Protein AF-A0A9X5XDB7-F1 (afdb_monomer)

Nearest PDB structures (foldseek):
  7d6v-assembly1_A  TM=8.798E-01  e=4.999E-16  Mycolicibacterium smegmatis
  7d6x-assembly1_A  TM=8.723E-01  e=4.151E-15  Mycolicibacterium smegmatis
  6awf-assembly1_A  TM=9.679E-01  e=2.116E-13  Escherichia coli
  3cir-assembly1_A  TM=9.582E-01  e=4.372E-13  Escherichia coli
  6awf-assembly2_E  TM=9.667E-01  e=2.238E-12  Escherichia coli

Sequence (228 aa):
PKEDAHTALAAGGINAALATMDPEDSWQQHAADTLKESYLLADPRTVEIVTQGAARGIDDLERYGMAFAREEDGRISQRFFGAHKYRRTAFAGDYTGLEIQRTLIRRAEQLDIPVLDGVYITRLLVHDGAVFGAYGFDLTNGKRYLIHADAVILAAGGHTRIWRRTSSRRDENTGDSFRLAVEAGARLRDAELVQFHPSGIIEPENAAGTLVSEAARGEGGILRNALG

Mean predicted aligned error: 4.2 Å

Radius of gyration: 19.94 Å; Cα contacts (8 Å, |Δi|>4): 337; chains: 1; bounding box: 51×48×58 Å

Secondary structure (DSSP, 8-state):
-TT--GGGG--S-EE----SS-TT--HHHHHHHHHHHTTT-S-HHHHHHHHHHHHHHHHHHHHTT----B-TTSPBPEE--TT-SS--EE-STT-HHHHHHHHHHHHHHHTT----TTEEEEEEEEETTEEEEEEEEETTT--EEEEE-S---------GGGSSS-SS-TTS--SHHHHHHHHTTPPP--TT-----TTB--SSGGGTTPBPPTHHHHTT-----TT-

Solvent-accessible surface area (backbone atoms only — not comparable to full-atom values): 13405 Å² total; per-residue (Å²): 94,89,90,68,52,76,56,44,72,37,29,72,48,49,68,27,49,69,36,68,72,35,77,86,46,33,33,67,57,50,30,52,42,53,37,59,77,46,72,66,69,56,58,65,69,58,42,45,54,50,31,64,44,23,41,58,53,52,53,50,41,47,75,60,65,37,74,62,38,57,43,97,87,65,47,62,38,43,39,60,59,84,89,53,94,56,41,25,28,34,30,28,82,72,40,20,24,35,48,52,49,54,32,51,52,54,50,37,57,78,67,68,57,88,76,77,66,53,54,50,74,79,42,58,38,68,56,98,84,40,62,45,29,37,33,31,27,31,76,88,78,61,53,73,44,80,45,81,34,90,68,84,84,88,82,62,68,48,49,58,53,81,44,94,74,32,71,60,59,94,91,43,32,75,26,60,43,60,51,42,39,44,77,56,70,48,83,89,73,71,84,83,72,74,90,79,74,94,50,47,35,72,69,59,74,95,46,38,16,42,74,53,54,67,45,52,48,64,75,67,51,80,92,63,62,100,92,94

Structure (mmCIF, N/CA/C/O backbone):
data_AF-A0A9X5XDB7-F1
#
_entry.id   AF-A0A9X5XDB7-F1
#
loop_
_atom_site.group_PDB
_atom_site.id
_atom_site.type_symbol
_atom_site.label_atom_id
_atom_site.label_alt_id
_atom_site.label_comp_id
_atom_site.label_asym_id
_atom_site.label_entity_id
_atom_site.label_seq_id
_atom_site.pdbx_PDB_ins_code
_atom_site.Cartn_x
_atom_site.Cartn_y
_atom_site.Cartn_z
_atom_site.occupancy
_atom_site.B_iso_or_equiv
_atom_site.auth_seq_id
_atom_site.auth_comp_id
_atom_site.auth_asym_id
_atom_site.auth_atom_id
_atom_site.pdbx_PDB_model_num
ATOM 1 N N . PRO A 1 1 ? 15.072 -6.307 -0.737 1.00 77.38 1 PRO A N 1
ATOM 2 C CA . PRO A 1 1 ? 14.754 -7.677 -0.270 1.00 77.38 1 PRO A CA 1
ATOM 3 C C . PRO A 1 1 ? 13.240 -7.869 -0.210 1.00 77.38 1 PRO A C 1
ATOM 5 O O . PRO A 1 1 ? 12.551 -6.930 0.188 1.00 77.38 1 PRO A O 1
ATOM 8 N N . LYS A 1 2 ? 12.715 -9.042 -0.580 1.00 80.75 2 LYS A N 1
ATOM 9 C CA . LYS A 1 2 ? 11.258 -9.300 -0.615 1.00 80.75 2 LYS A CA 1
ATOM 10 C C . LYS A 1 2 ? 10.575 -9.128 0.752 1.00 80.75 2 LYS A C 1
ATOM 12 O O . LYS A 1 2 ? 9.389 -8.833 0.820 1.00 80.75 2 LYS A O 1
ATOM 17 N N . GLU A 1 3 ? 11.335 -9.272 1.837 1.00 86.00 3 GLU A N 1
ATOM 18 C CA . GLU A 1 3 ? 10.870 -9.127 3.224 1.00 86.00 3 GLU A CA 1
ATOM 19 C C . GLU A 1 3 ? 11.035 -7.708 3.794 1.00 86.00 3 GLU A C 1
ATOM 21 O O . GLU A 1 3 ? 10.620 -7.451 4.921 1.00 86.00 3 GLU A O 1
ATOM 26 N N . ASP A 1 4 ? 11.567 -6.764 3.018 1.00 88.06 4 ASP A N 1
ATOM 27 C CA . ASP A 1 4 ? 11.950 -5.434 3.503 1.00 88.06 4 ASP A CA 1
ATOM 28 C C . ASP A 1 4 ? 11.276 -4.298 2.715 1.00 88.06 4 ASP A C 1
ATOM 30 O O . ASP A 1 4 ? 11.914 -3.339 2.291 1.00 88.06 4 ASP A O 1
ATOM 34 N N . ALA A 1 5 ? 9.973 -4.436 2.457 1.00 92.69 5 ALA A N 1
ATOM 35 C CA . ALA A 1 5 ? 9.163 -3.382 1.855 1.00 92.69 5 ALA A CA 1
ATOM 36 C C . ALA A 1 5 ? 8.636 -2.402 2.918 1.00 92.69 5 ALA A C 1
ATOM 38 O O . ALA A 1 5 ? 8.376 -2.785 4.061 1.00 92.69 5 ALA A O 1
ATOM 39 N N . HIS A 1 6 ? 8.365 -1.154 2.514 1.00 94.44 6 HIS A N 1
ATOM 40 C CA . HIS A 1 6 ? 7.802 -0.122 3.397 1.00 94.44 6 HIS A CA 1
ATOM 41 C C . HIS A 1 6 ? 6.499 -0.557 4.094 1.00 94.44 6 HIS A C 1
ATOM 43 O O . HIS A 1 6 ? 6.210 -0.115 5.204 1.00 94.44 6 HIS A O 1
ATOM 49 N N . THR A 1 7 ? 5.724 -1.455 3.472 1.00 94.94 7 THR A N 1
ATOM 50 C CA . THR A 1 7 ? 4.503 -2.047 4.040 1.00 94.94 7 THR A CA 1
ATOM 51 C C . THR A 1 7 ? 4.708 -2.589 5.455 1.00 94.94 7 THR A C 1
ATOM 53 O O . THR A 1 7 ? 3.825 -2.402 6.292 1.00 94.94 7 THR A O 1
ATOM 56 N N . ALA A 1 8 ? 5.868 -3.179 5.765 1.00 93.31 8 ALA A N 1
ATOM 57 C CA . ALA A 1 8 ? 6.179 -3.707 7.094 1.00 93.31 8 ALA A CA 1
ATOM 58 C C . ALA A 1 8 ? 6.116 -2.653 8.215 1.00 93.31 8 ALA A C 1
ATOM 60 O O . ALA A 1 8 ? 5.949 -3.010 9.379 1.00 93.31 8 ALA A O 1
ATOM 61 N N . LEU A 1 9 ? 6.246 -1.365 7.885 1.00 91.06 9 LEU A N 1
ATOM 62 C CA . LEU A 1 9 ? 6.219 -0.267 8.852 1.00 91.06 9 LEU A CA 1
ATOM 63 C C . LEU A 1 9 ? 4.806 0.210 9.210 1.00 91.06 9 LEU A C 1
ATOM 65 O O . LEU A 1 9 ? 4.652 1.050 10.097 1.00 91.06 9 LEU A O 1
ATOM 69 N N . ALA A 1 10 ? 3.765 -0.281 8.533 1.00 91.25 10 ALA A N 1
ATOM 70 C CA . ALA A 1 10 ? 2.402 0.125 8.848 1.00 91.25 10 ALA A CA 1
ATOM 71 C C . ALA A 1 10 ? 1.948 -0.479 10.190 1.00 91.25 10 ALA A C 1
ATOM 73 O O . ALA A 1 10 ? 1.822 -1.691 10.334 1.00 91.25 10 ALA A O 1
ATOM 74 N N . ALA A 1 11 ? 1.654 0.375 11.171 1.00 87.12 11 ALA A N 1
ATOM 75 C CA . ALA A 1 11 ? 1.231 -0.050 12.510 1.00 87.12 11 ALA A CA 1
ATOM 76 C C . ALA A 1 11 ? -0.296 -0.002 12.718 1.00 87.12 11 ALA A C 1
ATOM 78 O O . ALA A 1 11 ? -0.864 -0.825 13.437 1.00 87.12 11 ALA A O 1
ATOM 79 N N . GLY A 1 12 ? -0.963 0.976 12.092 1.00 86.62 12 GLY A N 1
ATOM 80 C CA . GLY A 1 12 ? -2.337 1.377 12.417 1.00 86.62 12 GLY A CA 1
ATOM 81 C C . GLY A 1 12 ? -3.401 0.308 12.169 1.00 86.62 12 GLY A C 1
ATOM 82 O O . GLY A 1 12 ? -4.228 0.056 13.043 1.00 86.62 12 GLY A O 1
ATOM 83 N N . GLY A 1 13 ? -3.363 -0.352 11.016 1.00 93.56 13 GLY A N 1
ATOM 84 C CA . GLY A 1 13 ? -4.325 -1.388 10.655 1.00 93.56 13 GLY A CA 1
ATOM 85 C C . GLY A 1 13 ? -4.785 -1.287 9.206 1.00 93.56 13 GLY A C 1
ATOM 86 O O . GLY A 1 13 ? -4.195 -0.560 8.407 1.00 93.56 13 GLY A O 1
ATOM 87 N N . ILE A 1 14 ? -5.844 -2.021 8.881 1.00 96.88 14 ILE A N 1
ATOM 88 C CA . ILE A 1 14 ? -6.488 -2.057 7.566 1.00 96.88 14 ILE A CA 1
ATOM 89 C C . ILE A 1 14 ? -8.001 -1.885 7.733 1.00 96.88 14 ILE A C 1
ATOM 91 O O . ILE A 1 14 ? -8.621 -2.499 8.601 1.00 96.88 14 ILE A O 1
ATOM 95 N N . ASN A 1 15 ? -8.596 -1.014 6.919 1.00 97.25 15 ASN A N 1
ATOM 96 C CA . ASN A 1 15 ? -10.004 -0.653 7.051 1.00 97.25 15 ASN A CA 1
ATOM 97 C C . ASN A 1 15 ? -10.913 -1.612 6.284 1.00 97.25 15 ASN A C 1
ATOM 99 O O . ASN A 1 15 ? -10.738 -1.793 5.081 1.00 97.25 15 ASN A O 1
ATOM 103 N N . ALA A 1 16 ? -11.935 -2.137 6.954 1.00 97.88 16 ALA A N 1
ATOM 104 C CA . ALA A 1 16 ? -13.039 -2.873 6.350 1.00 97.88 16 ALA A CA 1
ATOM 105 C C . ALA A 1 16 ? -14.288 -2.752 7.226 1.00 97.88 16 ALA A C 1
ATOM 107 O O . ALA A 1 16 ? -14.214 -2.930 8.439 1.00 97.88 16 ALA A O 1
ATOM 108 N N . ALA A 1 17 ? -15.442 -2.480 6.620 1.00 97.81 17 ALA A N 1
ATOM 109 C CA . ALA A 1 17 ? -16.708 -2.454 7.345 1.00 97.81 17 ALA A CA 1
ATOM 110 C C . ALA A 1 17 ? -17.167 -3.895 7.628 1.00 97.81 17 ALA A C 1
ATOM 112 O O . ALA A 1 17 ? -17.865 -4.495 6.812 1.00 97.81 17 ALA A O 1
ATOM 113 N N . LEU A 1 18 ? -16.717 -4.464 8.752 1.00 97.75 18 LEU A N 1
ATOM 114 C CA . LEU A 1 18 ? -17.068 -5.825 9.186 1.00 97.75 18 LEU A CA 1
ATOM 115 C C . LEU A 1 18 ? -18.279 -5.843 10.127 1.00 97.75 18 LEU A C 1
ATOM 117 O O . LEU A 1 18 ? -18.800 -6.914 10.426 1.00 97.75 18 LEU A O 1
ATOM 121 N N . ALA A 1 19 ? -18.691 -4.668 10.618 1.00 97.25 19 ALA A N 1
ATOM 122 C CA . ALA A 1 19 ? -19.759 -4.494 11.599 1.00 97.25 19 ALA A CA 1
ATOM 123 C C . ALA A 1 19 ? -19.569 -5.343 12.878 1.00 97.25 19 ALA A C 1
ATOM 125 O O . ALA A 1 19 ? -20.535 -5.693 13.557 1.00 97.25 19 ALA A O 1
ATOM 126 N N . THR A 1 20 ? -18.321 -5.686 13.231 1.00 96.81 20 THR A N 1
ATOM 127 C CA . THR A 1 20 ? -18.027 -6.474 14.439 1.00 96.81 20 THR A CA 1
ATOM 128 C C . THR A 1 20 ? -18.102 -5.618 15.697 1.00 96.81 20 THR A C 1
ATOM 130 O O . THR A 1 20 ? -18.524 -6.107 16.740 1.00 96.81 20 THR A O 1
ATOM 133 N N . MET A 1 21 ? -17.753 -4.334 15.610 1.00 96.50 21 MET A N 1
ATOM 134 C CA . MET A 1 21 ? -17.771 -3.421 16.760 1.00 96.50 21 MET A CA 1
ATOM 135 C C . MET A 1 21 ? -18.980 -2.487 16.756 1.00 96.50 21 MET A C 1
ATOM 137 O O . MET A 1 21 ? -19.524 -2.187 17.817 1.00 96.50 21 MET A O 1
ATOM 141 N N . ASP A 1 22 ? -19.397 -2.054 15.568 1.00 97.12 22 ASP A N 1
ATOM 142 C CA . ASP A 1 22 ? -20.502 -1.126 15.344 1.00 97.12 22 ASP A CA 1
ATOM 143 C C . ASP A 1 22 ? -21.456 -1.741 14.297 1.00 97.12 22 ASP A C 1
ATOM 145 O O . ASP A 1 22 ? -21.125 -1.737 13.108 1.00 97.12 22 ASP A O 1
ATOM 149 N N . PRO A 1 23 ? -22.611 -2.305 14.707 1.00 96.94 23 PRO A N 1
ATOM 150 C CA . PRO A 1 23 ? -23.539 -3.006 13.810 1.00 96.94 23 PRO A CA 1
ATOM 151 C C . PRO A 1 23 ? -24.084 -2.158 12.653 1.00 96.94 23 PRO A C 1
ATOM 153 O O . PRO A 1 23 ? -24.493 -2.701 11.629 1.00 96.94 23 PRO A 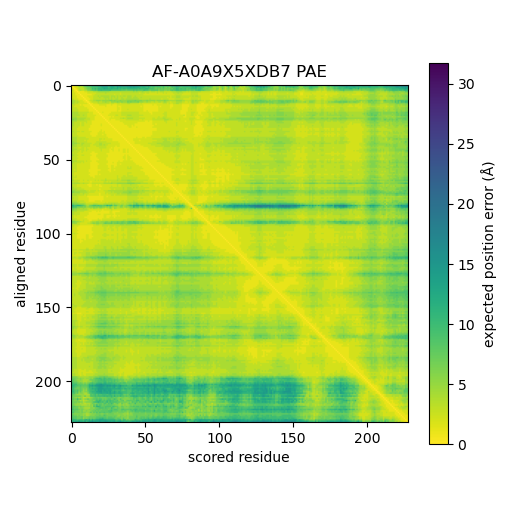O 1
ATOM 156 N N . GLU A 1 24 ? -24.108 -0.834 12.810 1.00 97.56 24 GLU A N 1
ATOM 157 C CA . GLU A 1 24 ? -24.532 0.107 11.770 1.00 97.56 24 GLU A CA 1
ATOM 158 C C . GLU A 1 24 ? -23.452 0.417 10.718 1.00 97.56 24 GLU A C 1
ATOM 160 O O . GLU A 1 24 ? -23.743 1.127 9.748 1.00 97.56 24 GLU A O 1
ATOM 165 N N . ASP A 1 25 ? -22.211 -0.065 10.883 1.00 98.19 25 ASP A N 1
ATOM 166 C CA . ASP A 1 25 ? -21.175 0.162 9.875 1.00 98.19 25 ASP A CA 1
ATOM 167 C C . ASP A 1 25 ? -21.477 -0.606 8.585 1.00 98.19 25 ASP A C 1
ATOM 169 O O . ASP A 1 25 ? -22.039 -1.701 8.566 1.00 98.19 25 ASP A O 1
ATOM 173 N N . SER A 1 26 ? -21.104 -0.002 7.465 1.00 98.44 26 SER A N 1
ATOM 174 C CA . SER A 1 26 ? -21.368 -0.545 6.138 1.00 98.44 26 SER A CA 1
ATOM 175 C C . SER A 1 26 ? -20.325 -0.051 5.151 1.00 98.44 26 SER A C 1
ATOM 177 O O . SER A 1 26 ? -19.707 1.001 5.343 1.00 98.44 26 SER A O 1
ATOM 179 N N . TRP A 1 27 ? -20.140 -0.780 4.050 1.00 98.31 27 TRP A N 1
ATOM 180 C CA . TRP A 1 27 ? -19.227 -0.333 3.001 1.00 98.31 27 TRP A CA 1
ATOM 181 C C . TRP A 1 27 ? -19.670 1.012 2.404 1.00 98.31 27 TRP A C 1
ATOM 183 O O . TRP A 1 27 ? -18.823 1.814 2.028 1.00 98.31 27 TRP A O 1
ATOM 193 N N . GLN A 1 28 ? -20.976 1.308 2.387 1.00 98.44 28 GLN A N 1
ATOM 194 C CA . GLN A 1 28 ? -21.514 2.595 1.948 1.00 98.44 28 GLN A CA 1
ATOM 195 C C . GLN A 1 28 ? -21.088 3.730 2.879 1.00 98.44 28 GLN A C 1
ATOM 197 O O . GLN A 1 28 ? -20.700 4.796 2.404 1.00 98.44 28 GLN A O 1
ATOM 202 N N . GLN A 1 29 ? -21.126 3.514 4.198 1.00 98.31 29 GLN A N 1
ATOM 203 C CA . GLN A 1 29 ? -20.620 4.508 5.144 1.00 98.31 29 GLN A CA 1
ATOM 204 C C . GLN A 1 29 ? -19.099 4.659 5.025 1.00 98.31 29 GLN A C 1
ATOM 206 O O . GLN A 1 29 ? -18.600 5.781 5.068 1.00 98.31 29 GLN A O 1
ATOM 211 N N . HIS A 1 30 ? -18.361 3.563 4.821 1.00 98.00 30 HIS A N 1
ATOM 212 C CA . HIS A 1 30 ? -16.927 3.621 4.529 1.00 98.00 30 HIS A CA 1
ATOM 213 C C . HIS A 1 30 ? -16.656 4.461 3.268 1.00 98.00 30 HIS A C 1
ATOM 215 O O . HIS A 1 30 ? -15.832 5.370 3.316 1.00 98.00 30 HIS A O 1
ATOM 221 N N . ALA A 1 31 ? -17.405 4.242 2.183 1.00 98.25 31 ALA A N 1
ATOM 222 C CA . ALA A 1 31 ? -17.306 5.023 0.950 1.00 98.25 31 ALA A CA 1
ATOM 223 C C . ALA A 1 31 ? -17.625 6.507 1.168 1.00 98.25 31 ALA A C 1
ATOM 225 O O . ALA A 1 31 ? -16.911 7.369 0.655 1.00 98.25 31 ALA A O 1
ATOM 226 N N . ALA A 1 32 ? -18.668 6.812 1.944 1.00 97.88 32 ALA A N 1
ATOM 227 C CA . ALA A 1 32 ? -19.048 8.183 2.270 1.00 97.88 32 ALA A CA 1
ATOM 228 C C . ALA A 1 32 ? -17.940 8.913 3.043 1.00 97.88 32 ALA A C 1
ATOM 230 O O . ALA A 1 32 ? -17.600 10.046 2.694 1.00 97.88 32 ALA A O 1
ATOM 231 N N . ASP A 1 33 ? -17.342 8.253 4.041 1.00 97.19 33 ASP A N 1
ATOM 232 C CA . ASP A 1 33 ? -16.215 8.801 4.796 1.00 97.19 33 ASP A CA 1
ATOM 233 C C . ASP A 1 33 ? -15.010 9.031 3.864 1.00 97.19 33 ASP A C 1
ATOM 235 O O . ASP A 1 33 ? -14.448 10.122 3.844 1.00 97.19 33 ASP A O 1
ATOM 239 N N . THR A 1 34 ? -14.651 8.057 3.018 1.00 97.06 34 THR A N 1
ATOM 240 C CA . THR A 1 34 ? -13.535 8.187 2.062 1.00 97.06 34 THR A CA 1
ATOM 241 C C . THR A 1 34 ? -13.745 9.328 1.065 1.00 97.06 34 THR A C 1
ATOM 243 O O . THR A 1 34 ? -12.828 10.114 0.831 1.00 97.06 34 THR A O 1
ATOM 246 N N . LEU A 1 35 ? -14.941 9.457 0.485 1.00 97.88 35 LEU A N 1
ATOM 247 C CA . LEU A 1 35 ? -15.251 10.529 -0.465 1.00 97.88 35 LEU A CA 1
ATOM 248 C C . LEU A 1 35 ? -15.153 11.903 0.193 1.00 97.88 35 LEU A C 1
ATOM 250 O O . LEU A 1 35 ? -14.523 12.805 -0.365 1.00 97.88 35 LEU A O 1
ATOM 254 N N . LYS A 1 36 ? -15.728 12.048 1.389 1.00 96.81 36 LYS A N 1
ATOM 255 C CA . LYS A 1 36 ? -15.687 13.295 2.151 1.00 96.81 36 LYS A CA 1
ATOM 256 C C . LYS A 1 36 ? -14.250 13.700 2.486 1.00 96.81 36 LYS A C 1
ATOM 258 O O . LYS A 1 36 ? -13.867 14.831 2.202 1.00 96.81 36 LYS A O 1
ATOM 263 N N . GLU A 1 37 ? -13.455 12.779 3.023 1.00 94.81 37 GLU A N 1
ATOM 264 C CA . GLU A 1 37 ? -12.076 13.060 3.450 1.00 94.81 37 GLU A CA 1
ATOM 265 C C . GLU A 1 37 ? -11.104 13.218 2.271 1.00 94.81 37 GLU A C 1
ATOM 267 O O . GLU A 1 37 ? -10.079 13.884 2.390 1.00 94.81 37 GLU A O 1
ATOM 272 N N . SER A 1 38 ? -11.449 12.689 1.093 1.00 95.62 38 SER A N 1
ATOM 273 C CA . SER A 1 38 ? -10.734 12.986 -0.157 1.00 95.62 38 SER A CA 1
ATOM 274 C C . SER A 1 38 ? -11.041 14.375 -0.733 1.00 95.62 38 SER A C 1
ATOM 276 O O . SER A 1 38 ? -10.570 14.695 -1.822 1.00 95.62 38 SER A O 1
ATOM 278 N N . TYR A 1 39 ? -11.867 15.183 -0.055 1.00 95.75 39 TYR A N 1
ATOM 279 C CA . TYR A 1 39 ? -12.383 16.461 -0.561 1.00 95.75 39 TYR A CA 1
ATOM 280 C C . TYR A 1 39 ? -13.075 16.325 -1.925 1.00 95.75 39 TYR A C 1
ATOM 282 O O . TYR A 1 39 ? -13.000 17.218 -2.766 1.00 95.75 39 TYR A O 1
ATOM 290 N N . LEU A 1 40 ? -13.750 15.189 -2.146 1.00 95.81 40 LEU A N 1
ATOM 291 C CA . LEU A 1 40 ? -14.409 14.827 -3.406 1.00 95.81 40 LEU A CA 1
ATOM 292 C C . LEU A 1 40 ? -13.469 14.778 -4.629 1.00 95.81 40 LEU A C 1
ATOM 294 O O . LEU A 1 40 ? -13.943 14.818 -5.763 1.00 95.81 40 LEU A O 1
ATOM 298 N N . LEU A 1 41 ? -12.152 14.671 -4.419 1.00 97.12 41 LEU A N 1
ATOM 299 C CA . LEU A 1 41 ? -11.174 14.492 -5.499 1.00 97.12 41 LEU A CA 1
ATOM 300 C C . LEU A 1 41 ? -11.025 13.025 -5.920 1.00 97.12 41 LEU A C 1
ATOM 302 O O . LEU A 1 41 ? -10.599 12.753 -7.046 1.00 97.12 41 LEU A O 1
ATOM 306 N N . ALA A 1 42 ? -11.366 12.081 -5.036 1.00 97.25 42 ALA A N 1
ATOM 307 C CA . ALA A 1 42 ? -11.313 10.660 -5.353 1.00 97.25 42 ALA A CA 1
ATOM 308 C C . ALA A 1 42 ? -12.356 10.276 -6.410 1.00 97.25 42 ALA A C 1
ATOM 310 O O . ALA A 1 42 ? -13.487 10.760 -6.404 1.00 97.25 42 ALA A O 1
ATOM 311 N N . ASP A 1 43 ? -11.985 9.342 -7.285 1.00 97.94 43 ASP A N 1
ATOM 312 C CA . ASP A 1 43 ? -12.910 8.729 -8.232 1.00 97.94 43 ASP A CA 1
ATOM 313 C C . ASP A 1 43 ? -13.938 7.851 -7.481 1.00 97.94 43 ASP A C 1
ATOM 315 O O . ASP A 1 43 ? -13.545 6.871 -6.835 1.00 97.94 43 ASP A O 1
ATOM 319 N N . PRO A 1 44 ? -15.251 8.156 -7.548 1.00 97.94 44 PRO A N 1
ATOM 320 C CA . PRO A 1 44 ? -16.252 7.439 -6.760 1.00 97.94 44 PRO A CA 1
ATOM 321 C C . PRO A 1 44 ? -16.337 5.949 -7.072 1.00 97.94 44 PRO A C 1
ATOM 323 O O . PRO A 1 44 ? -16.602 5.152 -6.172 1.00 97.94 44 PRO A O 1
ATOM 326 N N . ARG A 1 45 ? -16.069 5.552 -8.322 1.00 98.25 45 ARG A N 1
ATOM 327 C CA . ARG A 1 45 ? -16.095 4.144 -8.724 1.00 98.25 45 ARG A CA 1
ATOM 328 C C . ARG A 1 45 ? -14.946 3.368 -8.084 1.00 98.25 45 ARG A C 1
ATOM 330 O O . ARG A 1 45 ? -15.136 2.241 -7.635 1.00 98.25 45 ARG A O 1
ATOM 337 N N . THR A 1 46 ? -13.770 3.974 -8.007 1.00 98.00 46 THR A N 1
ATOM 338 C CA . THR A 1 46 ? -12.607 3.405 -7.322 1.00 98.00 46 THR A CA 1
ATOM 339 C C . THR A 1 46 ? -12.880 3.259 -5.827 1.00 98.00 46 THR A C 1
ATOM 341 O O . THR A 1 46 ? -12.618 2.198 -5.261 1.00 98.00 46 THR A O 1
ATOM 344 N N . VAL A 1 47 ? -13.471 4.279 -5.194 1.00 98.50 47 VAL A N 1
ATOM 345 C CA . VAL A 1 47 ? -13.864 4.218 -3.775 1.00 98.50 47 VAL A CA 1
ATOM 346 C C . VAL A 1 47 ? -14.879 3.103 -3.524 1.00 98.50 47 VAL A C 1
ATOM 348 O O . VAL A 1 47 ? -14.709 2.329 -2.584 1.00 98.50 47 VAL A O 1
ATOM 351 N N . GLU A 1 48 ? -15.903 2.974 -4.367 1.00 98.38 48 GLU A N 1
ATOM 352 C CA . GLU A 1 48 ? -16.893 1.894 -4.285 1.00 98.38 48 GLU A CA 1
ATOM 353 C C . GLU A 1 48 ? -16.222 0.514 -4.346 1.00 98.38 48 GLU A C 1
ATOM 355 O O . GLU A 1 48 ? -16.418 -0.300 -3.447 1.00 98.38 48 GLU A O 1
ATOM 360 N N . ILE A 1 49 ? -15.369 0.271 -5.350 1.00 98.44 49 ILE A N 1
ATOM 361 C CA . ILE A 1 49 ? -14.659 -1.010 -5.518 1.00 98.44 49 ILE A CA 1
ATOM 362 C C . ILE A 1 49 ? -13.830 -1.348 -4.274 1.00 98.44 49 ILE A C 1
ATOM 364 O O . ILE A 1 49 ? -13.898 -2.473 -3.775 1.00 98.44 49 ILE A O 1
ATOM 368 N N . VAL A 1 50 ? -13.057 -0.384 -3.763 1.00 98.19 50 VAL A N 1
ATOM 369 C CA . VAL A 1 50 ? -12.193 -0.588 -2.591 1.00 98.19 50 VAL A CA 1
ATOM 370 C C . VAL A 1 50 ? -13.024 -0.879 -1.347 1.00 98.19 50 VAL A C 1
ATOM 372 O O . VAL A 1 50 ? -12.772 -1.857 -0.649 1.00 98.19 50 VAL A O 1
ATOM 375 N N . THR A 1 51 ? -14.026 -0.051 -1.063 1.00 98.25 51 THR A N 1
ATOM 376 C CA . THR A 1 51 ? -14.793 -0.141 0.187 1.00 98.25 51 THR A CA 1
ATOM 377 C C . THR A 1 51 ? -15.723 -1.347 0.217 1.00 98.25 51 THR A C 1
ATOM 379 O O . THR A 1 51 ? -15.824 -1.996 1.259 1.00 98.25 51 THR A O 1
ATOM 382 N N . GLN A 1 52 ? -16.330 -1.709 -0.916 1.00 98.06 52 GLN A N 1
ATOM 383 C CA . GLN A 1 52 ? -17.133 -2.925 -1.055 1.00 98.06 52 GLN A CA 1
ATOM 384 C C . GLN A 1 52 ? -16.263 -4.192 -1.011 1.00 98.06 52 GLN A C 1
ATOM 386 O O . GLN A 1 52 ? -16.669 -5.204 -0.443 1.00 98.06 52 GLN A O 1
ATOM 391 N N . GLY A 1 53 ? -15.056 -4.146 -1.586 1.00 98.25 53 GLY A N 1
ATOM 392 C CA . GLY A 1 53 ? -14.109 -5.264 -1.593 1.00 98.25 53 GLY A CA 1
ATOM 393 C C . GLY A 1 53 ? -13.326 -5.455 -0.290 1.00 98.25 53 GLY A C 1
ATOM 394 O O . GLY A 1 53 ? -12.758 -6.526 -0.078 1.00 98.25 53 GLY A O 1
ATOM 395 N N . ALA A 1 54 ? -13.299 -4.455 0.594 1.00 98.19 54 ALA A N 1
ATOM 396 C CA . ALA A 1 54 ? -12.450 -4.447 1.785 1.00 98.19 54 ALA A CA 1
ATOM 397 C C . ALA A 1 54 ? -12.705 -5.631 2.732 1.00 98.19 54 ALA A C 1
ATOM 399 O O . ALA A 1 54 ? -11.750 -6.250 3.196 1.00 98.19 54 ALA A O 1
ATOM 400 N N . ALA A 1 55 ? -13.973 -5.984 2.979 1.00 97.88 55 ALA A N 1
ATOM 401 C CA . ALA A 1 55 ? -14.327 -7.116 3.842 1.00 97.88 55 ALA A CA 1
ATOM 402 C C . ALA A 1 55 ? -13.767 -8.440 3.299 1.00 97.88 55 ALA A C 1
ATOM 404 O O . ALA A 1 55 ? -13.105 -9.176 4.022 1.00 97.88 55 ALA A O 1
ATOM 405 N N . ARG A 1 56 ? -13.899 -8.668 1.986 1.00 98.12 56 ARG A N 1
ATOM 406 C CA . ARG A 1 56 ? -13.295 -9.828 1.318 1.00 98.12 56 ARG A CA 1
ATOM 407 C C . ARG A 1 56 ? -11.772 -9.844 1.465 1.00 98.12 56 ARG A C 1
ATOM 409 O O . ARG A 1 56 ? -11.191 -10.910 1.617 1.00 98.12 56 ARG A O 1
ATOM 416 N N . GLY A 1 57 ? -11.121 -8.682 1.428 1.00 97.94 57 GLY A N 1
ATOM 417 C CA . GLY A 1 57 ? -9.681 -8.573 1.674 1.00 97.94 57 GLY A CA 1
ATOM 418 C C . GLY A 1 57 ? -9.276 -9.053 3.072 1.00 97.94 57 GLY A C 1
ATOM 419 O O . GLY A 1 57 ? -8.277 -9.758 3.205 1.00 97.94 57 GLY A O 1
ATOM 420 N N . ILE A 1 58 ? -10.067 -8.728 4.101 1.00 98.25 58 ILE A N 1
ATOM 421 C CA . ILE A 1 58 ? -9.863 -9.251 5.462 1.00 98.25 58 ILE A CA 1
ATOM 422 C C . ILE A 1 58 ? -10.082 -10.762 5.503 1.00 98.25 58 ILE A C 1
ATOM 424 O O . ILE A 1 58 ? -9.223 -11.474 6.022 1.00 98.25 58 ILE A O 1
ATOM 428 N N . ASP A 1 59 ? -11.168 -11.254 4.906 1.00 97.94 59 ASP A N 1
ATOM 429 C CA . ASP A 1 59 ? -11.462 -12.690 4.858 1.00 97.94 59 ASP A CA 1
ATOM 430 C C . ASP A 1 59 ? -10.338 -13.465 4.159 1.00 97.94 59 ASP A C 1
ATOM 432 O O . ASP A 1 59 ? -9.962 -14.556 4.582 1.00 97.94 59 ASP A O 1
ATOM 436 N N . ASP A 1 60 ? -9.786 -12.926 3.070 1.00 98.19 60 ASP A N 1
ATOM 437 C CA . ASP A 1 60 ? -8.659 -13.522 2.353 1.00 98.19 60 ASP A CA 1
ATOM 438 C C . ASP A 1 60 ? -7.423 -13.610 3.258 1.00 98.19 60 ASP A C 1
ATOM 440 O O . ASP A 1 60 ? -6.811 -14.674 3.353 1.00 98.19 60 ASP A O 1
ATOM 444 N N . LEU A 1 61 ? -7.085 -12.530 3.970 1.00 98.31 61 LEU A N 1
ATOM 445 C CA . LEU A 1 61 ? -5.960 -12.503 4.909 1.00 98.31 61 LEU A CA 1
ATOM 446 C C . LEU A 1 61 ? -6.149 -13.487 6.071 1.00 98.31 61 LEU A C 1
ATOM 448 O O . LEU A 1 61 ? -5.207 -14.207 6.408 1.00 98.31 61 LEU A O 1
ATOM 452 N N . GLU A 1 62 ? -7.350 -13.572 6.647 1.00 97.50 62 GLU A N 1
ATOM 453 C CA . GLU A 1 62 ? -7.672 -14.544 7.700 1.00 97.50 62 GLU A CA 1
ATOM 454 C C . GLU A 1 62 ? -7.513 -15.982 7.183 1.00 97.50 62 GLU A C 1
ATOM 456 O O . GLU A 1 62 ? -6.829 -16.793 7.812 1.00 97.50 62 GLU A O 1
ATOM 461 N N . ARG A 1 63 ? -8.038 -16.290 5.987 1.00 97.69 63 ARG A N 1
ATOM 462 C CA . ARG A 1 63 ? -7.876 -17.612 5.348 1.00 97.69 63 ARG A CA 1
ATOM 463 C C . ARG A 1 63 ? -6.422 -17.943 5.012 1.00 97.69 63 ARG A C 1
ATOM 465 O O . ARG A 1 63 ? -6.059 -19.117 5.009 1.00 97.69 63 ARG A O 1
ATOM 472 N N . TYR A 1 64 ? -5.586 -16.945 4.733 1.00 98.19 64 TYR A N 1
ATOM 473 C CA . TYR A 1 64 ? -4.141 -17.124 4.534 1.00 98.19 64 TYR A CA 1
ATOM 474 C C . TYR A 1 64 ? -3.357 -17.230 5.852 1.00 98.19 64 TYR A C 1
ATOM 476 O O . TYR A 1 64 ? -2.141 -17.441 5.830 1.00 98.19 64 TYR A O 1
ATOM 484 N N . GLY A 1 65 ? -4.039 -17.141 6.997 1.00 96.88 65 GLY A N 1
ATOM 485 C CA . GLY A 1 65 ? -3.465 -17.349 8.322 1.00 96.88 65 GLY A CA 1
ATOM 486 C C . GLY A 1 65 ? -2.954 -16.079 8.996 1.00 96.88 65 GLY A C 1
ATOM 487 O O . GLY A 1 65 ? -2.100 -16.174 9.877 1.00 96.88 65 GLY A O 1
ATOM 488 N N . MET A 1 66 ? -3.427 -14.894 8.597 1.00 97.50 66 MET A N 1
ATOM 489 C CA . MET A 1 66 ? -3.141 -13.662 9.331 1.00 97.50 66 MET A CA 1
ATOM 490 C C . MET A 1 66 ? -3.854 -13.671 10.690 1.00 97.50 66 MET A C 1
ATOM 492 O O . MET A 1 66 ? -5.067 -13.863 10.773 1.00 97.50 66 MET A O 1
ATOM 496 N N . ALA A 1 67 ? -3.101 -13.421 11.761 1.00 95.25 67 ALA A N 1
ATOM 497 C CA . ALA A 1 67 ? -3.621 -13.388 13.124 1.00 95.25 67 ALA A CA 1
ATOM 498 C C . ALA A 1 67 ? -4.096 -11.976 13.507 1.00 95.25 67 ALA A C 1
ATOM 500 O O . ALA A 1 67 ? -3.364 -11.208 14.131 1.00 95.25 67 ALA A O 1
ATOM 501 N N . PHE A 1 68 ? -5.325 -11.624 13.127 1.00 98.00 68 PHE A N 1
ATOM 502 C CA . PHE A 1 68 ? -5.963 -10.399 13.613 1.00 98.00 68 PHE A CA 1
ATOM 503 C C . PHE A 1 68 ? -6.221 -10.453 15.125 1.00 98.00 68 PHE A C 1
ATOM 505 O O . PHE A 1 68 ? -6.456 -11.523 15.692 1.00 98.00 68 PHE A O 1
ATOM 512 N N . ALA A 1 69 ? -6.218 -9.283 15.766 1.00 97.06 69 ALA A N 1
ATOM 513 C CA . ALA A 1 69 ? -6.697 -9.126 17.132 1.00 97.06 69 ALA A CA 1
ATOM 514 C C . ALA A 1 69 ? -8.173 -9.540 17.224 1.00 97.06 69 ALA A C 1
ATOM 516 O O . ALA A 1 69 ? -8.964 -9.269 16.315 1.00 97.06 69 ALA A O 1
ATOM 517 N N . ARG A 1 70 ? -8.540 -10.197 18.325 1.00 97.38 70 ARG A N 1
ATOM 518 C CA . ARG A 1 70 ? -9.892 -10.712 18.551 1.00 97.38 70 ARG A CA 1
ATOM 519 C C . ARG A 1 70 ? -10.434 -10.277 19.898 1.00 97.38 70 ARG A C 1
ATOM 521 O O . ARG A 1 70 ? -9.677 -10.139 20.855 1.00 97.38 70 ARG A O 1
ATOM 528 N N . GLU A 1 71 ? -11.746 -10.116 19.938 1.00 96.94 71 GLU A N 1
ATOM 529 C CA . GLU A 1 71 ? -12.516 -9.990 21.172 1.00 96.94 71 GLU A CA 1
ATOM 530 C C . GLU A 1 71 ? -12.636 -11.353 21.876 1.00 96.94 71 GLU A C 1
ATOM 532 O O . GLU A 1 71 ? -12.347 -12.402 21.292 1.00 96.94 71 GLU A O 1
ATOM 537 N N . GLU A 1 72 ? -13.108 -11.357 23.125 1.00 96.69 72 GLU A N 1
ATOM 538 C CA . GLU A 1 72 ? -13.313 -12.589 23.909 1.00 96.69 72 GLU A CA 1
ATOM 539 C C . GLU A 1 72 ? -14.276 -13.580 23.231 1.00 96.69 72 GLU A C 1
ATOM 541 O O . GLU A 1 72 ? -14.145 -14.793 23.392 1.00 96.69 72 GLU A O 1
ATOM 546 N N . ASP A 1 73 ? -15.216 -13.071 22.429 1.00 95.75 73 ASP A N 1
ATOM 547 C CA . ASP A 1 73 ? -16.180 -13.863 21.658 1.00 95.75 73 ASP A CA 1
ATOM 548 C C . ASP A 1 73 ? -15.640 -14.369 20.304 1.00 95.75 73 ASP A C 1
ATOM 550 O O . ASP A 1 73 ? -16.356 -15.030 19.549 1.00 95.75 73 ASP A O 1
ATOM 554 N N . GLY A 1 74 ? -14.373 -14.082 19.992 1.00 95.69 74 GLY A N 1
ATOM 555 C CA . GLY A 1 74 ? -13.683 -14.544 18.790 1.00 95.69 74 GLY A CA 1
ATOM 556 C C . GLY A 1 74 ? -13.881 -13.675 17.547 1.00 95.69 74 GLY A C 1
ATOM 557 O O . GLY A 1 74 ? -13.231 -13.938 16.528 1.00 95.69 74 GLY A O 1
ATOM 558 N N . ARG A 1 75 ? -14.716 -12.629 17.592 1.00 96.56 75 ARG A N 1
ATOM 559 C CA . ARG A 1 75 ? -14.846 -11.677 16.475 1.00 96.56 75 ARG A CA 1
ATOM 560 C C . ARG A 1 75 ? -13.559 -10.876 16.290 1.00 96.56 75 ARG A C 1
ATOM 562 O O . ARG A 1 75 ? -12.827 -10.632 17.246 1.00 96.56 75 ARG A O 1
ATOM 569 N N . ILE A 1 76 ? -13.284 -10.456 15.053 1.00 97.94 76 ILE A N 1
ATOM 570 C CA . ILE A 1 76 ? -12.156 -9.562 14.759 1.00 97.94 76 ILE A CA 1
ATOM 571 C C . ILE A 1 76 ? -12.408 -8.213 15.437 1.00 97.94 76 ILE A C 1
ATOM 573 O O . ILE A 1 76 ? -13.436 -7.573 15.195 1.00 97.94 76 ILE A O 1
ATOM 577 N N . SER A 1 77 ? -11.451 -7.787 16.257 1.00 97.00 77 SER A N 1
ATOM 578 C CA . SER A 1 77 ? -11.478 -6.489 16.924 1.00 97.00 77 SER A CA 1
ATOM 579 C C . SER A 1 77 ? -11.203 -5.367 15.923 1.00 97.00 77 SER A C 1
ATOM 581 O O . SER A 1 77 ? -10.345 -5.491 15.040 1.00 97.00 77 SER A O 1
ATOM 583 N N . GLN A 1 78 ? -11.926 -4.254 16.060 1.00 96.00 78 GLN A N 1
ATOM 584 C CA . GLN A 1 78 ? -11.721 -3.050 15.254 1.00 96.00 78 GLN A CA 1
ATOM 585 C C . GLN A 1 78 ? -11.633 -1.812 16.148 1.00 96.00 78 GLN A C 1
ATOM 587 O O . GLN A 1 78 ? -12.351 -1.683 17.139 1.00 96.00 78 GLN A O 1
ATOM 592 N N . ARG A 1 79 ? -10.767 -0.867 15.778 1.00 92.00 79 ARG A N 1
ATOM 593 C CA . ARG A 1 79 ? -10.559 0.390 16.516 1.00 92.00 79 ARG A CA 1
ATOM 594 C C . ARG A 1 79 ? -10.919 1.620 15.692 1.00 92.00 79 ARG A C 1
ATOM 596 O O . ARG A 1 79 ? -11.117 1.532 14.478 1.00 92.00 79 ARG A O 1
ATOM 603 N N . PHE A 1 80 ? -11.007 2.767 16.366 1.00 88.62 80 PHE A N 1
ATOM 604 C CA . PHE A 1 80 ? -11.083 4.062 15.697 1.00 88.62 80 PHE A CA 1
ATOM 605 C C . PHE A 1 80 ? -9.732 4.389 15.058 1.00 88.62 80 PHE A C 1
ATOM 607 O O . PHE A 1 80 ? -8.677 4.174 15.657 1.00 88.62 80 PHE A O 1
ATOM 614 N N . PHE A 1 81 ? -9.766 4.920 13.839 1.00 84.94 81 PHE A N 1
ATOM 615 C CA . PHE A 1 81 ? -8.578 5.375 13.128 1.00 84.94 81 PHE A CA 1
ATOM 616 C C . PHE A 1 81 ? -8.974 6.437 12.102 1.00 84.94 81 PHE A C 1
ATOM 618 O O . PHE A 1 81 ? -9.936 6.251 11.356 1.00 84.94 81 PHE A O 1
ATOM 625 N N . GLY A 1 82 ? -8.241 7.550 12.060 1.00 78.69 82 GLY A N 1
ATOM 626 C CA . GLY A 1 82 ? -8.557 8.672 11.176 1.00 78.69 82 GLY A CA 1
ATOM 627 C C . GLY A 1 82 ? -9.942 9.282 11.432 1.00 78.69 82 GLY A C 1
ATOM 628 O O . GLY A 1 82 ? -10.490 9.207 12.530 1.00 78.69 82 GLY A O 1
ATOM 629 N N . ALA A 1 83 ? -10.516 9.895 10.397 1.00 81.19 83 ALA A N 1
ATOM 630 C CA . ALA A 1 83 ? -11.783 10.629 10.460 1.00 81.19 83 ALA A CA 1
ATOM 631 C C . ALA A 1 83 ? -13.031 9.756 10.186 1.00 81.19 83 ALA A C 1
ATOM 633 O O . ALA A 1 83 ? -14.048 10.241 9.690 1.00 81.19 83 ALA A O 1
ATOM 634 N N . HIS A 1 84 ? -12.964 8.454 10.473 1.00 88.19 84 HIS A N 1
ATOM 635 C CA . HIS A 1 84 ? -14.067 7.525 10.227 1.00 88.19 84 HIS A CA 1
ATOM 636 C C . HIS A 1 84 ? -15.176 7.625 11.276 1.00 88.19 84 HIS A C 1
ATOM 638 O O . HIS A 1 84 ? -14.915 7.805 12.465 1.00 88.19 84 HIS A O 1
ATOM 644 N N . LYS A 1 85 ? -16.427 7.449 10.834 1.00 91.62 85 LYS A N 1
ATOM 645 C CA . LYS A 1 85 ? -17.601 7.481 11.718 1.00 91.62 85 LYS A CA 1
ATOM 646 C C . LYS A 1 85 ? -17.659 6.294 12.688 1.00 91.62 85 LYS A C 1
ATOM 648 O O . LYS A 1 85 ? -18.066 6.472 13.830 1.00 91.62 85 LYS A O 1
ATOM 653 N N . TYR A 1 86 ? -17.282 5.103 12.224 1.00 96.06 86 TYR A N 1
ATOM 654 C CA . TYR A 1 86 ? -17.368 3.845 12.973 1.00 96.06 86 TYR A CA 1
ATOM 655 C C . TYR A 1 86 ? -15.999 3.171 13.094 1.00 96.06 86 TYR A C 1
ATOM 657 O O . TYR A 1 86 ? -15.089 3.444 12.300 1.00 96.06 86 TYR A O 1
ATOM 665 N N . ARG A 1 87 ? -15.851 2.269 14.071 1.00 95.44 87 ARG A N 1
ATOM 666 C CA . ARG A 1 87 ? -14.648 1.448 14.236 1.00 95.44 87 ARG A CA 1
ATOM 667 C C . ARG A 1 87 ? -14.617 0.399 13.137 1.00 95.44 87 ARG A C 1
ATOM 669 O O . ARG A 1 87 ? -15.413 -0.532 13.134 1.00 95.44 87 ARG A O 1
ATOM 676 N N . ARG A 1 88 ? -13.667 0.553 12.215 1.00 96.81 88 ARG A N 1
ATOM 677 C CA . ARG A 1 88 ? -13.519 -0.347 11.061 1.00 96.81 88 ARG A CA 1
ATOM 678 C C . ARG A 1 88 ? -12.087 -0.735 10.735 1.00 96.81 88 ARG A C 1
ATOM 680 O O . ARG A 1 88 ? -11.826 -1.375 9.721 1.00 96.81 88 ARG A O 1
ATOM 687 N N . THR A 1 89 ? -11.146 -0.334 11.578 1.00 96.44 89 THR A N 1
ATOM 688 C CA . THR A 1 89 ? -9.728 -0.623 11.387 1.00 96.44 89 THR A CA 1
ATOM 689 C C . THR A 1 89 ? -9.385 -1.920 12.099 1.00 96.44 89 THR A C 1
ATOM 691 O O . THR A 1 89 ? -9.222 -1.929 13.319 1.00 96.44 89 THR A O 1
ATOM 694 N N . ALA A 1 90 ? -9.294 -3.011 11.340 1.00 97.12 90 ALA A N 1
ATOM 695 C CA . ALA A 1 90 ? -8.787 -4.289 11.828 1.00 97.12 90 ALA A CA 1
ATOM 696 C C . ALA A 1 90 ? -7.258 -4.225 11.968 1.00 97.12 90 ALA A C 1
ATOM 698 O O . ALA A 1 90 ? -6.578 -3.560 11.180 1.00 97.12 90 ALA A O 1
ATOM 699 N N . PHE A 1 91 ? -6.703 -4.898 12.974 1.00 96.25 91 PHE A N 1
ATOM 700 C CA . PHE A 1 91 ? -5.282 -4.783 13.307 1.00 96.25 91 PHE A CA 1
ATOM 701 C C . PHE A 1 91 ? -4.694 -6.074 13.884 1.00 96.25 91 PHE A C 1
ATOM 703 O O . PHE A 1 91 ? -5.418 -6.961 14.331 1.00 96.25 91 PHE A O 1
ATOM 710 N N . ALA A 1 92 ? -3.364 -6.155 13.888 1.00 94.75 92 ALA A N 1
ATOM 711 C CA . ALA A 1 92 ? -2.577 -7.154 14.605 1.00 94.75 92 ALA A CA 1
ATOM 712 C C . ALA A 1 92 ? -1.503 -6.421 15.427 1.00 94.75 92 ALA A C 1
ATOM 714 O O . ALA A 1 92 ? -0.514 -5.931 14.877 1.00 94.75 92 ALA A O 1
ATOM 715 N N . GLY A 1 93 ? -1.750 -6.271 16.734 1.00 88.38 93 GLY A N 1
ATOM 716 C CA . GLY A 1 93 ? -0.905 -5.468 17.625 1.00 88.38 93 GLY A CA 1
ATOM 717 C C . GLY A 1 93 ? -0.632 -4.057 17.081 1.00 88.38 93 GLY A C 1
ATOM 718 O O . GLY A 1 93 ? -1.537 -3.350 16.623 1.00 88.38 93 GLY A O 1
ATOM 719 N N . ASP A 1 94 ? 0.636 -3.658 17.115 1.00 84.69 94 ASP A N 1
ATOM 720 C CA . ASP A 1 94 ? 1.182 -2.423 16.544 1.00 84.69 94 ASP A CA 1
ATOM 721 C C . ASP A 1 94 ? 2.069 -2.673 15.305 1.00 84.69 94 ASP A C 1
ATOM 723 O O . ASP A 1 94 ? 2.820 -1.797 14.886 1.00 84.69 94 ASP A O 1
ATOM 727 N N . TYR A 1 95 ? 1.949 -3.846 14.674 1.00 90.94 95 TYR A N 1
ATOM 728 C CA . TYR A 1 95 ? 2.779 -4.286 13.541 1.00 90.94 95 TYR A CA 1
ATOM 729 C C . TYR A 1 95 ? 1.939 -4.896 12.403 1.00 90.94 95 TYR A C 1
ATOM 731 O O . TYR A 1 95 ? 2.378 -5.796 11.686 1.00 90.94 95 TYR A O 1
ATOM 739 N N . THR A 1 96 ? 0.715 -4.391 12.212 1.00 95.19 96 THR A N 1
ATOM 740 C CA . THR A 1 96 ? -0.263 -4.934 11.249 1.00 95.19 96 THR A CA 1
ATOM 741 C C . THR A 1 96 ? 0.308 -5.116 9.836 1.00 95.19 96 THR A C 1
ATOM 743 O O . THR A 1 96 ? 0.093 -6.151 9.210 1.00 95.19 96 THR A O 1
ATOM 746 N N . GLY A 1 97 ? 1.060 -4.141 9.331 1.00 95.81 97 GLY A N 1
ATOM 747 C CA . GLY A 1 97 ? 1.681 -4.183 8.009 1.00 95.81 97 GLY A CA 1
ATOM 748 C C . GLY A 1 97 ? 2.722 -5.288 7.862 1.00 95.81 97 GLY A C 1
ATOM 749 O O . GLY A 1 97 ? 2.761 -5.958 6.830 1.00 95.81 97 GLY A O 1
ATOM 750 N N . LEU A 1 98 ? 3.514 -5.535 8.911 1.00 95.31 98 LEU A N 1
ATOM 751 C CA . LEU A 1 98 ? 4.466 -6.644 8.949 1.00 95.31 98 LEU A CA 1
ATOM 752 C C . LEU A 1 98 ? 3.744 -7.995 8.876 1.00 95.31 98 LEU A C 1
ATOM 754 O O . LEU A 1 98 ? 4.174 -8.869 8.124 1.00 95.31 98 LEU A O 1
ATOM 758 N N . GLU A 1 99 ? 2.630 -8.166 9.593 1.00 96.69 99 GLU A N 1
ATOM 759 C CA . GLU A 1 99 ? 1.844 -9.407 9.520 1.00 96.69 99 GLU A CA 1
ATOM 760 C C . GLU A 1 99 ? 1.147 -9.597 8.175 1.00 96.69 99 GLU A C 1
ATOM 762 O O . GLU A 1 99 ? 1.145 -10.716 7.654 1.00 96.69 99 GLU A O 1
ATOM 767 N N . ILE A 1 100 ? 0.623 -8.526 7.566 1.00 97.50 100 ILE A N 1
ATOM 768 C CA . ILE A 1 100 ? 0.092 -8.576 6.195 1.00 97.50 100 ILE A CA 1
ATOM 769 C C . ILE A 1 100 ? 1.191 -9.053 5.242 1.00 97.50 100 ILE A C 1
ATOM 771 O O . ILE A 1 100 ? 0.993 -10.011 4.496 1.00 97.50 100 ILE A O 1
ATOM 775 N N . GLN A 1 101 ? 2.370 -8.430 5.294 1.00 96.56 101 GLN A N 1
ATOM 776 C CA . GLN A 1 101 ? 3.475 -8.759 4.400 1.00 96.56 101 GLN A CA 1
ATOM 777 C C . GLN A 1 101 ? 3.955 -10.202 4.590 1.00 96.56 101 GLN A C 1
ATOM 779 O O . GLN A 1 101 ? 4.072 -10.939 3.612 1.00 96.56 101 GLN A O 1
ATOM 784 N N . ARG A 1 102 ? 4.172 -10.645 5.835 1.00 96.38 102 ARG A N 1
ATOM 785 C CA . ARG A 1 102 ? 4.540 -12.038 6.142 1.00 96.38 102 ARG A CA 1
ATOM 786 C C . ARG A 1 102 ? 3.501 -13.024 5.621 1.00 96.38 102 ARG A C 1
ATOM 788 O O . ARG A 1 102 ? 3.864 -14.039 5.033 1.00 96.38 102 ARG A O 1
ATOM 795 N N . THR A 1 103 ? 2.220 -12.727 5.819 1.00 97.56 103 THR A N 1
ATOM 796 C CA . THR A 1 103 ? 1.119 -13.580 5.356 1.00 97.56 103 THR A CA 1
ATOM 797 C C . THR A 1 103 ? 1.116 -13.701 3.835 1.00 97.56 103 THR A C 1
ATOM 799 O O . THR A 1 103 ? 1.052 -14.812 3.311 1.00 97.56 103 THR A O 1
ATOM 802 N N . LEU A 1 104 ? 1.251 -12.583 3.119 1.00 97.38 104 LEU A N 1
ATOM 803 C CA . LEU A 1 104 ? 1.250 -12.575 1.657 1.00 97.38 104 LEU A CA 1
ATOM 804 C C . LEU A 1 104 ? 2.510 -13.214 1.057 1.00 97.38 104 LEU A C 1
ATOM 806 O O . LEU A 1 104 ? 2.391 -13.925 0.063 1.00 97.38 104 LEU A O 1
ATOM 810 N N . ILE A 1 105 ? 3.688 -13.042 1.668 1.00 96.62 105 ILE A N 1
ATOM 811 C CA . ILE A 1 105 ? 4.923 -13.723 1.233 1.00 96.62 105 ILE A CA 1
ATOM 812 C C . ILE A 1 105 ? 4.783 -15.235 1.397 1.00 96.62 105 ILE A C 1
ATOM 814 O O . ILE A 1 105 ? 4.992 -15.966 0.431 1.00 96.62 105 ILE A O 1
ATOM 818 N N . ARG A 1 106 ? 4.342 -15.710 2.572 1.00 96.94 106 ARG A N 1
ATOM 819 C CA . ARG A 1 106 ? 4.079 -17.144 2.786 1.00 96.94 106 ARG A CA 1
ATOM 820 C C . ARG A 1 106 ? 3.064 -17.676 1.780 1.00 96.94 106 ARG A C 1
ATOM 822 O O . ARG A 1 106 ? 3.217 -18.784 1.273 1.00 96.94 106 ARG A O 1
ATOM 829 N N . ARG A 1 107 ? 2.022 -16.897 1.475 1.00 97.56 107 ARG A N 1
ATOM 830 C CA . ARG A 1 107 ? 1.012 -17.297 0.493 1.00 97.56 107 ARG A CA 1
ATOM 831 C C . ARG A 1 107 ? 1.584 -17.373 -0.922 1.00 97.56 107 ARG A C 1
ATOM 833 O O . ARG A 1 107 ? 1.247 -18.305 -1.643 1.00 97.56 107 ARG A O 1
ATOM 840 N N . ALA A 1 108 ? 2.437 -16.431 -1.313 1.00 96.94 108 ALA A N 1
ATOM 841 C CA . ALA A 1 108 ? 3.118 -16.458 -2.603 1.00 96.94 108 ALA A CA 1
ATOM 842 C C . ALA A 1 108 ? 4.043 -17.678 -2.732 1.00 96.94 108 ALA A C 1
ATOM 844 O O . ALA A 1 108 ? 4.063 -18.312 -3.783 1.00 96.94 108 ALA A O 1
ATOM 845 N N . GLU A 1 109 ? 4.736 -18.051 -1.653 1.00 96.19 109 GLU A N 1
ATOM 846 C CA . GLU A 1 109 ? 5.568 -19.260 -1.593 1.00 96.19 109 GLU A CA 1
ATOM 847 C C . GLU A 1 109 ? 4.735 -20.541 -1.718 1.00 96.19 109 GLU A C 1
ATOM 849 O O . GLU A 1 109 ? 5.082 -21.413 -2.501 1.00 96.19 109 GLU A O 1
ATOM 854 N N . GLN A 1 110 ? 3.593 -20.637 -1.028 1.00 97.50 110 GLN A N 1
ATOM 855 C CA . GLN A 1 110 ? 2.659 -21.768 -1.173 1.00 97.50 110 GLN A CA 1
ATOM 856 C C . GLN A 1 110 ? 2.076 -21.914 -2.585 1.00 97.50 110 GLN A C 1
ATOM 858 O O . GLN A 1 110 ? 1.572 -22.979 -2.932 1.00 97.50 110 GLN A O 1
ATOM 863 N N . LEU A 1 111 ? 2.052 -20.822 -3.350 1.00 97.88 111 LEU A N 1
ATOM 864 C CA . LEU A 1 111 ? 1.573 -20.777 -4.730 1.00 97.88 111 LEU A CA 1
ATOM 865 C C . LEU A 1 111 ? 2.717 -20.905 -5.747 1.00 97.88 111 LEU A C 1
ATOM 867 O O . LEU A 1 111 ? 2.467 -20.742 -6.940 1.00 97.88 111 LEU A O 1
ATOM 871 N N . ASP A 1 112 ? 3.947 -21.151 -5.285 1.00 97.56 112 ASP A N 1
ATOM 872 C CA . ASP A 1 112 ? 5.154 -21.252 -6.108 1.00 97.56 112 ASP A CA 1
ATOM 873 C C . ASP A 1 112 ? 5.359 -20.039 -7.040 1.00 97.56 112 ASP A C 1
ATOM 875 O O . ASP A 1 112 ? 5.845 -20.168 -8.166 1.00 97.56 112 ASP A O 1
ATOM 879 N N . ILE A 1 113 ? 4.988 -18.833 -6.585 1.00 97.00 113 ILE A N 1
ATOM 880 C CA . ILE A 1 113 ? 5.164 -17.603 -7.368 1.00 97.00 113 ILE A CA 1
ATOM 881 C C . ILE A 1 113 ? 6.664 -17.268 -7.437 1.00 97.00 113 ILE A C 1
ATOM 883 O O . ILE A 1 113 ? 7.279 -17.024 -6.394 1.00 97.00 113 ILE A O 1
ATOM 887 N N . PRO A 1 114 ? 7.275 -17.188 -8.637 1.00 94.69 114 PRO A N 1
ATOM 888 C CA . PRO A 1 114 ? 8.686 -16.846 -8.759 1.00 94.69 114 PRO A CA 1
ATOM 889 C C . PRO A 1 114 ? 8.958 -15.410 -8.300 1.00 94.69 114 PRO A C 1
ATOM 891 O O . PRO A 1 114 ? 8.336 -14.464 -8.784 1.00 94.69 114 PRO A O 1
ATOM 894 N N . VAL A 1 115 ? 9.938 -15.240 -7.411 1.00 94.38 115 VAL A N 1
ATOM 895 C CA . VAL A 1 115 ? 10.391 -13.925 -6.938 1.00 94.38 115 VAL A CA 1
ATOM 896 C C . VAL A 1 115 ? 11.845 -13.716 -7.342 1.00 94.38 115 VAL A C 1
ATOM 898 O O . VAL A 1 115 ? 12.740 -14.414 -6.868 1.00 94.38 115 VAL A O 1
ATOM 901 N N . LEU A 1 116 ? 12.084 -12.730 -8.206 1.00 93.62 116 LEU A N 1
ATOM 902 C CA . LEU A 1 116 ? 13.425 -12.261 -8.550 1.00 93.62 116 LEU A CA 1
ATOM 903 C C . LEU A 1 116 ? 13.848 -11.169 -7.561 1.00 93.62 116 LEU A C 1
ATOM 905 O O . LEU A 1 116 ? 13.722 -9.978 -7.842 1.00 93.62 116 LEU A O 1
ATOM 909 N N . ASP A 1 117 ? 14.299 -11.583 -6.378 1.00 92.31 117 ASP A N 1
ATOM 910 C CA . ASP A 1 117 ? 14.765 -10.640 -5.358 1.00 92.31 117 ASP A CA 1
ATOM 911 C C . ASP A 1 117 ? 16.098 -9.988 -5.765 1.00 92.31 117 ASP A C 1
ATOM 913 O O . ASP A 1 117 ? 16.907 -10.570 -6.489 1.00 92.31 117 ASP A O 1
ATOM 917 N N . GLY A 1 118 ? 16.322 -8.755 -5.315 1.00 92.50 118 GLY A N 1
ATOM 918 C CA . GLY A 1 118 ? 17.537 -7.990 -5.605 1.00 92.50 118 GLY A CA 1
ATOM 919 C C . GLY A 1 118 ? 17.675 -7.502 -7.052 1.00 92.50 118 GLY A C 1
ATOM 920 O O . GLY A 1 118 ? 18.709 -6.925 -7.384 1.00 92.50 118 GLY A O 1
ATOM 921 N N . VAL A 1 119 ? 16.667 -7.694 -7.911 1.00 96.06 119 VAL A N 1
ATOM 922 C CA . VAL A 1 119 ? 16.656 -7.145 -9.275 1.00 96.06 119 VAL A CA 1
ATOM 923 C C . VAL A 1 119 ? 16.068 -5.737 -9.268 1.00 96.06 119 VAL A C 1
ATOM 925 O O . VAL A 1 119 ? 14.892 -5.540 -8.967 1.00 96.06 119 VAL A O 1
ATOM 928 N N . TYR A 1 120 ? 16.878 -4.753 -9.650 1.00 95.75 120 TYR A N 1
ATOM 929 C CA . TYR A 1 120 ? 16.451 -3.367 -9.795 1.00 95.75 120 TYR A CA 1
ATOM 930 C C . TYR A 1 120 ? 16.010 -3.089 -11.237 1.00 95.75 120 TYR A C 1
ATOM 932 O O . TYR A 1 120 ? 16.807 -3.190 -12.176 1.00 95.75 120 TYR A O 1
ATOM 940 N N . ILE A 1 121 ? 14.729 -2.760 -11.419 1.00 97.50 121 ILE A N 1
ATOM 941 C CA . ILE A 1 121 ? 14.135 -2.461 -12.727 1.00 97.50 121 ILE A CA 1
ATOM 942 C C . ILE A 1 121 ? 14.398 -1.001 -13.085 1.00 97.50 121 ILE A C 1
ATOM 944 O 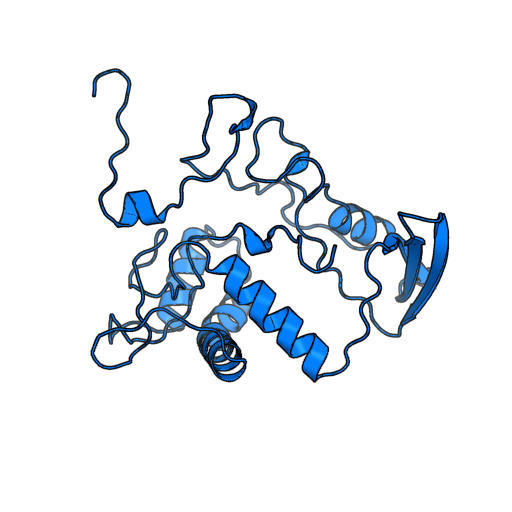O . ILE A 1 121 ? 14.005 -0.095 -12.359 1.00 97.50 121 ILE A O 1
ATOM 948 N N . THR A 1 122 ? 15.036 -0.772 -14.231 1.00 97.06 122 THR A N 1
ATOM 949 C CA . THR A 1 122 ? 15.396 0.579 -14.695 1.00 97.06 122 THR A CA 1
ATOM 950 C C . THR A 1 122 ? 14.597 1.045 -15.896 1.00 97.06 122 THR A C 1
ATOM 952 O O . THR A 1 122 ? 14.618 2.235 -16.198 1.00 97.06 122 THR A O 1
ATOM 955 N N . ARG A 1 123 ? 13.915 0.134 -16.602 1.00 97.88 123 ARG A N 1
ATOM 956 C CA . ARG A 1 123 ? 13.150 0.473 -17.803 1.00 97.88 123 ARG A CA 1
ATOM 957 C C . ARG A 1 123 ? 12.013 -0.511 -18.049 1.00 97.88 123 ARG A C 1
ATOM 959 O O . ARG A 1 123 ? 12.201 -1.719 -17.926 1.00 97.88 123 ARG A O 1
ATOM 966 N N . LEU A 1 124 ? 10.867 0.007 -18.484 1.00 98.44 124 LEU A N 1
ATOM 967 C CA . LEU A 1 124 ? 9.817 -0.793 -19.112 1.00 98.44 124 LEU A CA 1
ATOM 968 C C . LEU A 1 124 ? 10.077 -0.912 -20.617 1.00 98.44 124 LEU A C 1
ATOM 970 O O . LEU A 1 124 ? 10.494 0.048 -21.272 1.00 98.44 124 LEU A O 1
ATOM 974 N N . LEU A 1 125 ? 9.862 -2.103 -21.163 1.00 98.38 125 LEU A N 1
ATOM 975 C CA . LEU A 1 125 ? 10.013 -2.366 -22.589 1.00 98.38 125 LEU A CA 1
ATOM 976 C C . LEU A 1 125 ? 8.714 -1.984 -23.290 1.00 98.38 125 LEU A C 1
ATOM 978 O O . LEU A 1 125 ? 7.662 -2.521 -22.954 1.00 98.38 125 LEU A O 1
ATOM 982 N N . VAL A 1 126 ? 8.797 -1.059 -24.244 1.00 98.12 126 VAL A N 1
ATOM 983 C CA . VAL A 1 126 ? 7.635 -0.514 -24.951 1.00 98.12 126 VAL A CA 1
ATOM 984 C C . VAL A 1 126 ? 7.863 -0.592 -26.453 1.00 98.12 126 VAL A C 1
ATOM 986 O O . VAL A 1 126 ? 8.930 -0.212 -26.937 1.00 98.12 126 VAL A O 1
ATOM 989 N N . HIS A 1 127 ? 6.861 -1.073 -27.182 1.00 97.25 127 HIS A N 1
ATOM 990 C CA . HIS A 1 127 ? 6.817 -1.083 -28.640 1.00 97.25 127 HIS A CA 1
ATOM 991 C C . HIS A 1 127 ? 5.424 -0.643 -29.093 1.00 97.25 127 HIS A C 1
ATOM 993 O O . HIS A 1 127 ? 4.433 -1.146 -28.574 1.00 97.25 127 HIS A O 1
ATOM 999 N N . ASP A 1 128 ? 5.347 0.339 -29.994 1.00 95.94 128 ASP A N 1
ATOM 1000 C CA . ASP A 1 128 ? 4.089 0.903 -30.510 1.00 95.94 128 ASP A CA 1
ATOM 1001 C C . ASP A 1 128 ? 3.063 1.268 -29.419 1.00 95.94 128 ASP A C 1
ATOM 1003 O O . ASP A 1 128 ? 1.860 1.052 -29.544 1.00 95.94 128 ASP A O 1
ATOM 1007 N N . GLY A 1 129 ? 3.558 1.829 -28.309 1.00 94.06 129 GLY A N 1
ATOM 1008 C CA . GLY A 1 129 ? 2.737 2.233 -27.163 1.00 94.06 129 GLY A CA 1
ATOM 1009 C C . GLY A 1 129 ? 2.272 1.084 -26.259 1.00 94.06 129 GLY A C 1
ATOM 1010 O O . GLY A 1 129 ? 1.594 1.343 -25.268 1.00 94.06 129 GLY A O 1
ATOM 1011 N N . ALA A 1 130 ? 2.652 -0.162 -26.550 1.00 97.06 130 ALA A N 1
ATOM 1012 C CA . ALA A 1 130 ? 2.357 -1.328 -25.727 1.00 97.06 130 ALA A CA 1
ATOM 1013 C C . ALA A 1 130 ? 3.577 -1.748 -24.894 1.00 97.06 130 ALA A C 1
ATOM 1015 O O . ALA A 1 130 ? 4.682 -1.912 -25.417 1.00 97.06 130 ALA A O 1
ATOM 1016 N N . VAL A 1 131 ? 3.372 -1.940 -23.588 1.00 98.19 131 VAL A N 1
ATOM 1017 C CA . VAL A 1 131 ? 4.385 -2.512 -22.690 1.00 98.19 131 VAL A CA 1
ATOM 1018 C C . VAL A 1 131 ? 4.435 -4.024 -22.904 1.00 98.19 131 VAL A C 1
ATOM 1020 O O . VAL A 1 131 ? 3.400 -4.675 -22.832 1.00 98.19 131 VAL A O 1
ATOM 1023 N N . PHE A 1 132 ? 5.627 -4.582 -23.123 1.00 98.06 132 PHE A N 1
ATOM 1024 C CA . PHE A 1 132 ? 5.827 -6.025 -23.341 1.00 98.06 132 PHE A CA 1
ATOM 1025 C C . PHE A 1 132 ? 6.879 -6.647 -22.407 1.00 98.06 132 PHE A C 1
ATOM 1027 O O . PHE A 1 132 ? 7.361 -7.763 -22.625 1.00 98.06 132 PHE A O 1
ATOM 1034 N N . GLY A 1 133 ? 7.289 -5.916 -21.367 1.00 98.38 133 GLY A 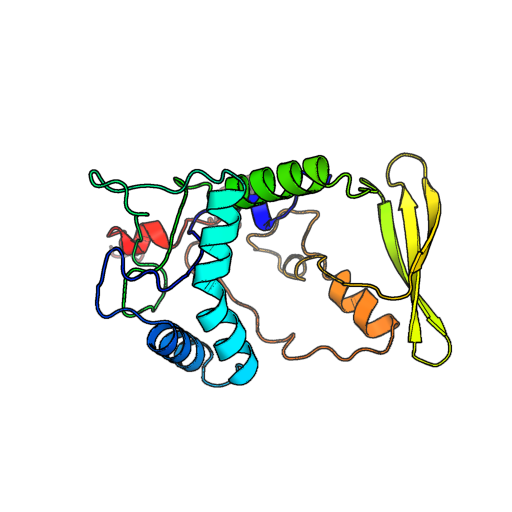N 1
ATOM 1035 C CA . GLY A 1 133 ? 8.266 -6.417 -20.411 1.00 98.38 133 GLY A CA 1
ATOM 1036 C C . GLY A 1 133 ? 9.016 -5.342 -19.638 1.00 98.38 133 GLY A C 1
ATOM 1037 O O . GLY A 1 133 ? 8.627 -4.173 -19.606 1.00 98.38 133 GLY A O 1
ATOM 1038 N N . ALA A 1 134 ? 10.127 -5.747 -19.030 1.00 98.44 134 ALA A N 1
ATOM 1039 C CA . ALA A 1 134 ? 11.002 -4.884 -18.248 1.00 98.44 134 ALA A CA 1
ATOM 1040 C C . ALA A 1 134 ? 12.482 -5.264 -18.405 1.00 98.44 134 ALA A C 1
ATOM 1042 O O . ALA A 1 134 ? 12.838 -6.410 -18.687 1.00 98.44 134 ALA A O 1
ATOM 1043 N N . TYR A 1 135 ? 13.352 -4.283 -18.186 1.00 98.31 135 TYR A N 1
ATOM 1044 C CA . TYR A 1 135 ? 14.796 -4.452 -18.103 1.00 98.31 135 TYR A CA 1
ATOM 1045 C C . TYR A 1 135 ? 15.301 -4.009 -16.729 1.00 9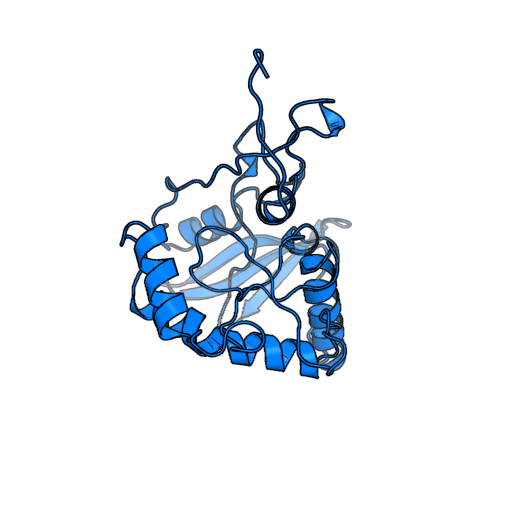8.31 135 TYR A C 1
ATOM 1047 O O . TYR A 1 135 ? 14.892 -2.973 -16.195 1.00 98.31 135 TYR A O 1
ATOM 1055 N N . GLY A 1 136 ? 16.230 -4.783 -16.178 1.00 98.00 136 GLY A N 1
ATOM 1056 C CA . GLY A 1 136 ? 16.850 -4.500 -14.892 1.00 98.00 136 GLY A CA 1
ATOM 1057 C C . GLY A 1 136 ? 18.169 -5.231 -14.702 1.00 98.00 136 GLY A C 1
ATOM 1058 O O . GLY A 1 136 ? 18.689 -5.872 -15.620 1.00 98.00 136 GLY A O 1
ATOM 1059 N N . PHE A 1 137 ? 18.726 -5.133 -13.502 1.00 97.88 137 PHE A N 1
ATOM 1060 C CA . PHE A 1 137 ? 19.959 -5.825 -13.140 1.00 97.88 137 PHE A CA 1
ATOM 1061 C C . PHE A 1 137 ? 19.968 -6.249 -11.671 1.00 97.88 137 PHE A C 1
ATOM 1063 O O . PHE A 1 137 ? 19.308 -5.643 -10.832 1.00 97.88 137 PHE A O 1
ATOM 1070 N N . ASP A 1 138 ? 20.723 -7.301 -11.379 1.00 97.12 138 ASP A N 1
ATOM 1071 C CA . ASP A 1 138 ? 21.003 -7.788 -10.031 1.00 97.12 138 ASP A CA 1
ATOM 1072 C C . ASP A 1 138 ? 21.888 -6.793 -9.271 1.00 97.12 138 ASP A C 1
ATOM 1074 O O . ASP A 1 138 ? 22.986 -6.459 -9.725 1.00 97.12 138 ASP A O 1
ATOM 1078 N N . LEU A 1 139 ? 21.437 -6.343 -8.104 1.00 94.88 139 LEU A N 1
ATOM 1079 C CA . LEU A 1 139 ? 22.165 -5.383 -7.271 1.00 94.88 139 LEU A CA 1
ATOM 1080 C C . LEU A 1 139 ? 23.472 -5.939 -6.682 1.00 94.88 139 LEU A C 1
ATOM 1082 O O . LEU A 1 139 ? 24.345 -5.158 -6.313 1.00 94.88 139 LEU A O 1
ATOM 1086 N N . THR A 1 140 ? 23.629 -7.262 -6.593 1.00 95.62 140 THR A N 1
A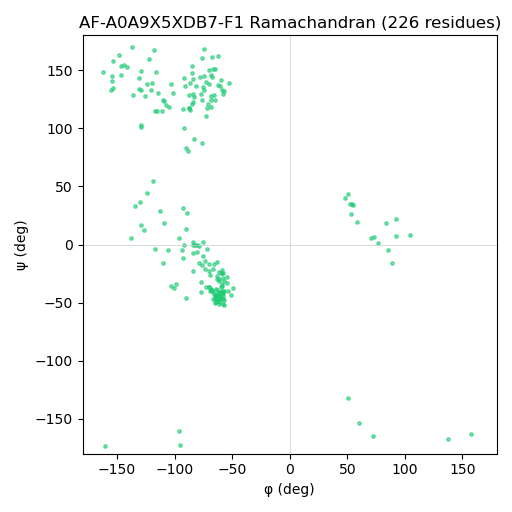TOM 1087 C CA . THR A 1 140 ? 24.802 -7.909 -5.986 1.00 95.62 140 THR A CA 1
ATOM 1088 C C . THR A 1 140 ? 25.898 -8.180 -7.010 1.00 95.62 140 THR A C 1
ATOM 1090 O O . THR A 1 140 ? 27.069 -7.918 -6.751 1.00 95.62 140 THR A O 1
ATOM 1093 N N . ASN A 1 141 ? 25.539 -8.729 -8.174 1.00 96.50 141 ASN A N 1
ATOM 1094 C CA . ASN A 1 141 ? 26.514 -9.200 -9.171 1.00 96.50 141 ASN A CA 1
ATOM 1095 C C . ASN A 1 141 ? 26.448 -8.455 -10.518 1.00 96.50 141 ASN A C 1
ATOM 1097 O O . ASN A 1 141 ? 27.260 -8.720 -11.405 1.00 96.50 141 ASN A O 1
ATOM 1101 N N . GLY A 1 142 ? 25.492 -7.538 -10.700 1.00 97.38 142 GLY A N 1
ATOM 1102 C CA . GLY A 1 142 ? 25.337 -6.747 -11.924 1.00 97.38 142 GLY A CA 1
ATOM 1103 C C . GLY A 1 142 ? 24.792 -7.518 -13.132 1.00 97.38 142 GLY A C 1
ATOM 1104 O O . GLY A 1 142 ? 24.739 -6.962 -14.235 1.00 97.38 142 GLY A O 1
ATOM 1105 N N . LYS A 1 143 ? 24.379 -8.783 -12.971 1.00 97.81 143 LYS A N 1
ATOM 1106 C CA . LYS A 1 143 ? 23.760 -9.580 -14.036 1.00 97.81 143 LYS A CA 1
ATOM 1107 C C . LYS A 1 143 ? 22.514 -8.871 -14.546 1.00 97.81 143 LYS A C 1
ATOM 1109 O O . LYS A 1 143 ? 21.633 -8.495 -13.780 1.00 97.81 143 LYS A O 1
ATOM 1114 N N . ARG A 1 144 ? 22.434 -8.720 -15.863 1.00 98.12 144 ARG A N 1
ATOM 1115 C CA . ARG A 1 144 ? 21.320 -8.050 -16.537 1.00 98.12 144 ARG A CA 1
ATOM 1116 C C . ARG A 1 144 ? 20.166 -9.022 -16.748 1.00 98.12 144 ARG A C 1
ATOM 1118 O O . ARG A 1 144 ? 20.390 -10.182 -17.094 1.00 98.12 144 ARG A O 1
ATOM 1125 N N . TYR A 1 145 ? 18.952 -8.515 -16.597 1.00 97.94 145 TYR A N 1
ATOM 1126 C CA . TYR A 1 145 ? 17.715 -9.238 -16.847 1.00 97.94 145 TYR A CA 1
ATOM 1127 C C . TYR A 1 145 ? 16.908 -8.529 -17.926 1.00 97.94 145 TYR A C 1
ATOM 1129 O O . TYR A 1 145 ? 16.700 -7.316 -17.874 1.00 97.94 145 TYR A O 1
ATOM 1137 N N . LEU A 1 146 ? 16.438 -9.320 -18.886 1.00 98.06 146 LEU A N 1
ATOM 1138 C CA . LEU A 1 146 ? 15.409 -8.938 -19.838 1.00 98.06 146 LEU A CA 1
ATOM 1139 C C . LEU A 1 146 ? 14.203 -9.837 -19.569 1.00 98.06 146 LEU A C 1
ATOM 1141 O O . LEU A 1 146 ? 14.301 -11.056 -19.709 1.00 98.06 146 LEU A O 1
ATOM 1145 N N . ILE A 1 147 ? 13.104 -9.240 -19.123 1.00 97.94 147 ILE A N 1
ATOM 1146 C CA . ILE A 1 147 ? 11.893 -9.947 -18.710 1.00 97.94 147 ILE A CA 1
ATOM 1147 C C . ILE A 1 147 ? 10.821 -9.630 -19.743 1.00 97.94 147 ILE A C 1
ATOM 1149 O O . ILE A 1 147 ? 10.423 -8.475 -19.860 1.00 97.94 147 ILE A O 1
ATOM 1153 N N . HIS A 1 148 ? 10.362 -10.636 -20.483 1.00 98.19 148 HIS A N 1
ATOM 1154 C CA . HIS A 1 148 ? 9.211 -10.508 -21.377 1.00 98.19 148 HIS A CA 1
ATOM 1155 C C . HIS A 1 148 ? 7.934 -10.874 -20.623 1.00 98.19 148 HIS A C 1
ATOM 1157 O O . HIS A 1 148 ? 7.925 -11.857 -19.879 1.00 98.19 148 HIS A O 1
ATOM 1163 N N . ALA A 1 149 ? 6.876 -10.090 -20.807 1.00 97.62 149 ALA A N 1
ATOM 1164 C CA . ALA A 1 149 ? 5.575 -10.335 -20.198 1.00 97.62 149 ALA A CA 1
ATOM 1165 C C . ALA A 1 149 ? 4.460 -9.696 -21.032 1.00 97.62 149 ALA A C 1
ATOM 1167 O O . ALA A 1 149 ? 4.631 -8.592 -21.546 1.00 97.62 149 ALA A O 1
ATOM 1168 N N . ASP A 1 150 ? 3.303 -10.352 -21.091 1.00 97.00 150 ASP A N 1
ATOM 1169 C CA . ASP A 1 150 ? 2.115 -9.812 -21.768 1.00 97.00 150 ASP A CA 1
ATOM 1170 C C . ASP A 1 150 ? 1.498 -8.623 -21.011 1.00 97.00 150 ASP A C 1
ATOM 1172 O O . ASP A 1 150 ? 0.786 -7.803 -21.586 1.00 97.00 150 ASP A O 1
ATOM 1176 N N . ALA A 1 151 ? 1.769 -8.524 -19.706 1.0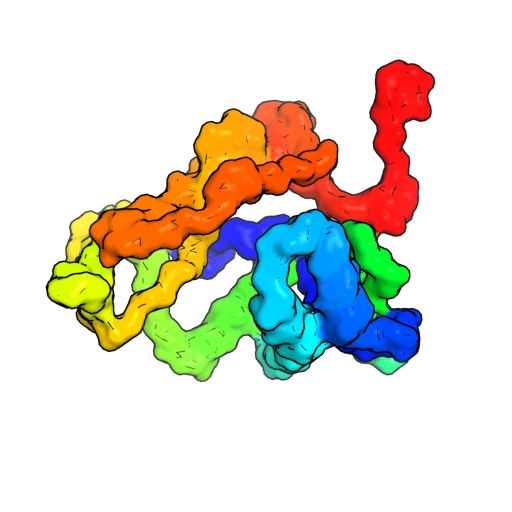0 96.50 151 ALA A N 1
ATOM 1177 C CA . ALA A 1 151 ? 1.331 -7.431 -18.853 1.00 96.50 151 ALA A CA 1
ATOM 1178 C C . ALA A 1 151 ? 2.369 -7.141 -17.764 1.00 96.50 151 ALA A C 1
ATOM 1180 O O . ALA A 1 151 ? 3.006 -8.050 -17.230 1.00 96.50 151 ALA A O 1
ATOM 1181 N N . VAL A 1 152 ? 2.501 -5.865 -17.398 1.00 97.50 152 VAL A N 1
ATOM 1182 C CA . VAL A 1 152 ? 3.371 -5.409 -16.307 1.00 97.50 152 VAL A CA 1
ATOM 1183 C C . VAL A 1 152 ? 2.552 -4.578 -15.327 1.00 97.50 152 VAL A C 1
ATOM 1185 O O . VAL A 1 152 ? 1.889 -3.621 -15.720 1.00 97.50 152 VAL A O 1
ATOM 1188 N N . ILE A 1 153 ? 2.622 -4.930 -14.042 1.00 97.44 153 ILE A N 1
ATOM 1189 C CA . ILE A 1 153 ? 1.981 -4.197 -12.946 1.00 97.44 153 ILE A CA 1
ATOM 1190 C C . ILE A 1 153 ? 3.071 -3.483 -12.147 1.00 97.44 153 ILE A C 1
ATOM 1192 O O . ILE A 1 153 ? 3.964 -4.124 -11.594 1.00 97.44 153 ILE A O 1
ATOM 1196 N N . LEU A 1 154 ? 2.993 -2.155 -12.063 1.00 96.62 154 LEU A N 1
ATOM 1197 C CA . LEU A 1 154 ? 3.862 -1.367 -11.190 1.00 96.62 154 LEU A CA 1
ATOM 1198 C C . LEU A 1 154 ? 3.250 -1.275 -9.787 1.00 96.62 154 LEU A C 1
ATOM 1200 O O . LEU A 1 154 ? 2.208 -0.656 -9.601 1.00 96.62 154 LEU A O 1
ATOM 1204 N N . ALA A 1 155 ? 3.936 -1.850 -8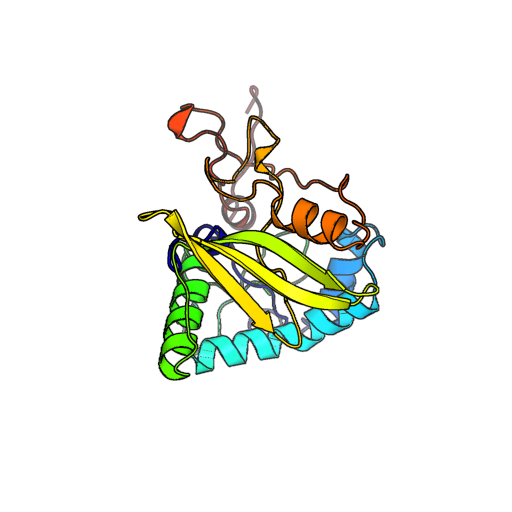.798 1.00 95.81 155 ALA A N 1
ATOM 1205 C CA . ALA A 1 155 ? 3.575 -1.786 -7.378 1.00 95.81 155 ALA A CA 1
ATOM 1206 C C . ALA A 1 155 ? 4.780 -1.369 -6.504 1.00 95.81 155 ALA A C 1
ATOM 1208 O O . ALA A 1 155 ? 4.976 -1.878 -5.406 1.00 95.81 155 ALA A O 1
ATOM 1209 N N . ALA A 1 156 ? 5.622 -0.459 -7.011 1.00 93.38 156 ALA A N 1
ATOM 1210 C CA . ALA A 1 156 ? 6.931 -0.125 -6.431 1.00 93.38 156 ALA A CA 1
ATOM 1211 C C . ALA A 1 156 ? 6.918 1.065 -5.443 1.00 93.38 156 ALA A C 1
ATOM 1213 O O . ALA A 1 156 ? 7.893 1.805 -5.341 1.00 93.38 156 ALA A O 1
ATOM 1214 N N . GLY A 1 157 ? 5.813 1.260 -4.719 1.00 93.75 157 GLY A N 1
ATOM 1215 C CA . GLY A 1 157 ? 5.714 2.287 -3.677 1.00 93.75 157 GLY A CA 1
ATOM 1216 C C . GLY A 1 157 ? 5.628 3.731 -4.191 1.00 93.75 157 GLY A C 1
ATOM 1217 O O . GLY A 1 157 ? 5.297 3.987 -5.353 1.00 93.75 157 GLY A O 1
ATOM 1218 N N . GLY A 1 158 ? 5.860 4.670 -3.269 1.00 94.44 158 GLY A N 1
ATOM 1219 C CA . GLY A 1 158 ? 5.663 6.110 -3.461 1.00 94.44 158 GLY A CA 1
ATOM 1220 C C . GLY A 1 158 ? 6.926 6.886 -3.855 1.00 94.44 158 GLY A C 1
ATOM 1221 O O . GLY A 1 158 ? 7.914 6.323 -4.321 1.00 94.44 158 GLY A O 1
ATOM 1222 N N . HIS A 1 159 ? 6.889 8.207 -3.651 1.00 94.94 159 HIS A N 1
ATOM 1223 C CA . HIS A 1 159 ? 7.951 9.153 -4.041 1.00 94.94 159 HIS A CA 1
ATOM 1224 C C . HIS A 1 159 ? 8.388 10.091 -2.896 1.00 94.94 159 HIS A C 1
ATOM 1226 O O . HIS A 1 159 ? 9.010 11.131 -3.108 1.00 94.94 159 HIS A O 1
ATOM 1232 N N . THR A 1 160 ? 8.051 9.750 -1.654 1.00 93.44 160 THR A N 1
ATOM 1233 C CA . THR A 1 160 ? 8.184 10.610 -0.469 1.00 93.44 160 THR A CA 1
ATOM 1234 C C . THR A 1 160 ? 9.623 10.835 0.007 1.00 93.44 160 THR A C 1
ATOM 1236 O O . THR A 1 160 ? 9.833 11.628 0.928 1.00 93.44 160 THR A O 1
ATOM 1239 N N . ARG A 1 161 ? 10.636 10.200 -0.599 1.00 91.62 161 ARG A N 1
ATOM 1240 C CA . ARG A 1 161 ? 12.057 10.478 -0.301 1.00 91.62 161 ARG A CA 1
ATOM 1241 C C . ARG A 1 161 ? 12.633 11.731 -0.943 1.00 91.62 161 ARG A C 1
ATOM 1243 O O . ARG A 1 161 ? 13.772 12.077 -0.640 1.00 91.62 161 ARG A O 1
ATOM 1250 N N . ILE A 1 162 ? 11.849 12.464 -1.730 1.00 92.44 162 ILE A N 1
ATOM 1251 C CA . ILE A 1 162 ? 12.248 13.803 -2.186 1.00 92.44 162 ILE A CA 1
ATOM 1252 C C . ILE A 1 162 ? 12.175 14.862 -1.066 1.00 92.44 162 ILE A C 1
ATOM 1254 O O . ILE A 1 162 ? 12.770 15.931 -1.197 1.00 92.44 162 ILE A O 1
ATOM 1258 N N . TRP A 1 163 ? 11.509 14.570 0.063 1.00 91.00 163 TRP A N 1
ATOM 1259 C CA . TRP A 1 163 ? 11.475 15.445 1.242 1.00 91.00 163 TRP A CA 1
ATOM 1260 C C . TRP A 1 163 ? 12.586 15.122 2.240 1.00 91.00 163 TRP A C 1
ATOM 1262 O O . TRP A 1 163 ? 12.898 13.964 2.511 1.00 91.00 163 TRP A O 1
ATOM 1272 N N . ARG A 1 164 ? 13.136 16.173 2.866 1.00 86.88 164 ARG A N 1
ATOM 1273 C CA . ARG A 1 164 ? 14.168 16.039 3.908 1.00 86.88 164 ARG A CA 1
ATOM 1274 C C . ARG A 1 164 ? 13.674 15.227 5.111 1.00 86.88 164 ARG A C 1
ATOM 1276 O O . ARG A 1 16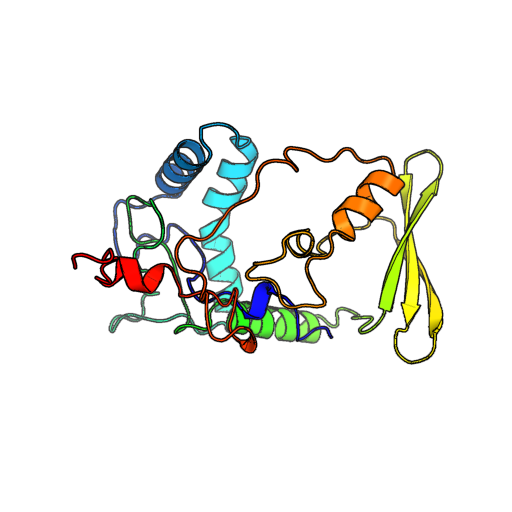4 ? 14.401 14.366 5.591 1.00 86.88 164 ARG A O 1
ATOM 1283 N N . ARG A 1 165 ? 12.465 15.529 5.599 1.00 88.00 165 ARG A N 1
ATOM 1284 C CA . ARG A 1 165 ? 11.801 14.822 6.704 1.00 88.00 165 ARG A CA 1
ATOM 1285 C C . ARG A 1 165 ? 10.629 14.033 6.138 1.00 88.00 165 ARG A C 1
ATOM 1287 O O . ARG A 1 165 ? 9.771 14.608 5.478 1.00 88.00 165 ARG A O 1
ATOM 1294 N N . THR A 1 166 ? 10.627 12.730 6.372 1.00 90.62 166 THR A N 1
ATOM 1295 C CA . THR A 1 166 ? 9.683 11.789 5.765 1.00 90.62 166 THR A CA 1
ATOM 1296 C C . THR A 1 166 ? 9.678 10.495 6.567 1.00 90.62 166 THR A C 1
ATOM 1298 O O . THR A 1 166 ? 10.706 10.127 7.135 1.00 90.62 166 THR A O 1
ATOM 1301 N N . SER A 1 167 ? 8.535 9.813 6.614 1.00 90.38 167 SER A N 1
ATOM 1302 C CA . SER A 1 167 ? 8.397 8.506 7.267 1.00 90.38 167 SER A CA 1
ATOM 1303 C C . SER A 1 167 ? 9.005 7.359 6.469 1.00 90.38 167 SER A C 1
ATOM 1305 O O . SER A 1 167 ? 9.134 6.251 6.983 1.00 90.38 167 SER A O 1
ATOM 1307 N N . SER A 1 168 ? 9.402 7.610 5.222 1.00 90.44 168 SER A N 1
ATOM 1308 C CA . SER A 1 168 ? 10.131 6.640 4.408 1.00 90.44 168 SER A CA 1
ATOM 1309 C C . SER A 1 168 ? 11.589 6.531 4.845 1.00 90.44 168 SER A C 1
ATOM 1311 O O . SER A 1 168 ? 12.276 7.545 5.037 1.00 90.44 168 SER A O 1
ATOM 1313 N N . ARG A 1 169 ? 12.085 5.297 4.939 1.00 87.56 169 ARG A N 1
ATOM 1314 C CA . ARG A 1 169 ? 13.502 4.991 5.156 1.00 87.56 169 ARG A CA 1
ATOM 1315 C C . ARG A 1 169 ? 14.341 5.512 3.992 1.00 87.56 169 ARG A C 1
ATOM 1317 O O . ARG A 1 169 ? 13.834 5.815 2.920 1.00 87.56 169 ARG A O 1
ATOM 1324 N N . ARG A 1 170 ? 15.649 5.642 4.215 1.00 82.88 170 ARG A N 1
ATOM 1325 C CA . ARG A 1 170 ? 16.570 6.328 3.295 1.00 82.88 170 ARG A CA 1
ATOM 1326 C C . ARG A 1 170 ? 16.520 5.808 1.851 1.00 82.88 170 ARG A C 1
ATOM 1328 O O . ARG A 1 170 ? 16.553 6.637 0.947 1.00 82.88 170 ARG A O 1
ATOM 1335 N N . ASP A 1 171 ? 16.402 4.494 1.674 1.00 85.00 171 ASP A N 1
ATOM 1336 C CA . ASP A 1 171 ? 16.616 3.800 0.397 1.00 85.00 171 ASP A CA 1
ATOM 1337 C C . ASP A 1 171 ? 15.326 3.183 -0.196 1.00 85.00 171 ASP A C 1
ATOM 1339 O O . ASP A 1 171 ? 15.375 2.180 -0.901 1.00 85.00 171 ASP A O 1
ATOM 1343 N N . GLU A 1 172 ? 14.153 3.758 0.090 1.00 89.94 172 GLU A N 1
ATOM 1344 C CA . GLU A 1 172 ? 12.848 3.310 -0.437 1.00 89.94 172 GLU A CA 1
ATOM 1345 C C . GLU A 1 172 ? 11.979 4.500 -0.877 1.00 89.94 172 GLU A C 1
ATOM 1347 O O . GLU A 1 172 ? 12.309 5.634 -0.568 1.00 89.94 172 GLU A O 1
ATOM 1352 N N . ASN A 1 173 ? 10.851 4.287 -1.566 1.00 93.38 173 ASN A N 1
ATOM 1353 C CA . ASN A 1 173 ? 9.927 5.363 -1.983 1.00 93.38 173 ASN A CA 1
ATOM 1354 C C . ASN A 1 173 ? 10.615 6.545 -2.710 1.00 93.38 173 ASN A C 1
ATOM 1356 O O . ASN A 1 173 ? 10.333 7.720 -2.448 1.00 93.38 173 ASN A O 1
ATOM 1360 N N . THR A 1 174 ? 11.535 6.233 -3.624 1.00 94.31 174 THR A N 1
ATOM 1361 C CA . THR A 1 174 ? 12.330 7.190 -4.414 1.00 94.31 174 THR A CA 1
ATOM 1362 C C . THR A 1 174 ? 11.620 7.699 -5.671 1.00 94.31 174 THR A C 1
ATOM 1364 O O . THR A 1 174 ? 12.169 8.535 -6.383 1.00 94.31 174 THR A O 1
ATOM 1367 N N . GLY A 1 175 ? 10.388 7.250 -5.937 1.00 95.19 175 GLY A N 1
ATOM 1368 C CA . GLY A 1 175 ? 9.611 7.660 -7.110 1.00 95.19 175 GLY A CA 1
ATOM 1369 C C . GLY A 1 175 ? 9.936 6.879 -8.385 1.00 95.19 175 GLY A C 1
ATOM 1370 O O . GLY A 1 175 ? 9.596 7.320 -9.482 1.00 95.19 175 GLY A O 1
ATOM 1371 N N . ASP A 1 176 ? 10.560 5.708 -8.262 1.00 95.12 176 ASP A N 1
ATOM 1372 C CA . ASP A 1 176 ? 10.960 4.886 -9.408 1.00 95.12 176 ASP A CA 1
ATOM 1373 C C . ASP A 1 176 ? 9.749 4.463 -10.254 1.00 95.12 176 ASP A C 1
ATOM 1375 O O . ASP A 1 176 ? 9.786 4.557 -11.479 1.00 95.12 176 ASP A O 1
ATOM 1379 N N . SER A 1 177 ? 8.634 4.087 -9.614 1.00 94.50 177 SER A N 1
ATOM 1380 C CA . SER A 1 177 ? 7.367 3.765 -10.289 1.00 94.50 177 SER A CA 1
ATOM 1381 C C . SER A 1 177 ? 6.838 4.932 -11.127 1.00 94.50 177 SER A C 1
ATOM 1383 O O . SER A 1 177 ? 6.363 4.720 -12.242 1.00 94.50 177 SER A O 1
ATOM 1385 N N . PHE A 1 178 ? 6.959 6.162 -10.622 1.00 96.31 178 PHE A N 1
ATOM 1386 C CA . PHE A 1 178 ? 6.496 7.375 -11.299 1.00 96.31 178 PHE A CA 1
ATOM 1387 C C . PHE A 1 178 ? 7.321 7.604 -12.564 1.00 96.31 178 PHE A C 1
ATOM 1389 O O . PHE A 1 178 ? 6.770 7.813 -13.645 1.00 96.31 178 PHE A O 1
ATOM 1396 N N . ARG A 1 179 ? 8.647 7.497 -12.439 1.00 96.38 179 ARG A N 1
ATOM 1397 C CA . ARG A 1 179 ? 9.570 7.611 -13.569 1.00 96.38 179 ARG A CA 1
ATOM 1398 C C . ARG A 1 179 ? 9.321 6.523 -14.614 1.00 96.38 179 ARG A C 1
ATOM 1400 O O . ARG A 1 179 ? 9.169 6.853 -15.786 1.00 96.38 179 ARG A O 1
ATOM 1407 N N . LEU A 1 180 ? 9.256 5.255 -14.202 1.00 97.94 180 LEU A N 1
ATOM 1408 C CA . LEU A 1 180 ? 9.031 4.115 -15.100 1.00 97.94 180 LEU A CA 1
ATOM 1409 C C . LEU A 1 180 ? 7.723 4.261 -15.883 1.00 97.94 180 LEU A C 1
ATOM 1411 O O . LEU A 1 180 ? 7.693 3.991 -17.081 1.00 97.94 180 LEU A O 1
ATOM 1415 N N . ALA A 1 181 ? 6.656 4.718 -15.222 1.00 97.31 181 ALA A N 1
ATOM 1416 C CA . ALA A 1 181 ? 5.370 4.959 -15.862 1.00 97.31 181 ALA A CA 1
ATOM 1417 C C . ALA A 1 181 ? 5.459 6.073 -16.920 1.00 97.31 181 ALA A C 1
ATOM 1419 O O . ALA A 1 181 ? 5.017 5.875 -18.052 1.00 97.31 181 ALA A O 1
ATOM 1420 N N . VAL A 1 182 ? 6.061 7.220 -16.587 1.00 97.00 182 VAL A N 1
ATOM 1421 C CA . VAL A 1 182 ? 6.213 8.351 -17.523 1.00 97.00 182 VAL A CA 1
ATOM 1422 C C . VAL A 1 182 ? 7.097 7.984 -18.712 1.00 97.00 182 VAL A C 1
ATOM 1424 O O . VAL A 1 182 ? 6.736 8.273 -19.851 1.00 97.00 182 VAL A O 1
ATOM 1427 N N . GLU A 1 183 ? 8.224 7.308 -18.479 1.00 97.00 183 GLU A N 1
ATOM 1428 C CA . GLU A 1 183 ? 9.108 6.841 -19.556 1.00 97.00 183 GLU A CA 1
ATOM 1429 C C . GLU A 1 183 ? 8.415 5.825 -20.479 1.00 97.00 183 GLU A C 1
ATOM 1431 O O . GLU A 1 183 ? 8.744 5.749 -21.663 1.00 97.00 183 GLU A O 1
ATOM 1436 N N . ALA A 1 184 ? 7.428 5.081 -19.968 1.00 97.25 184 ALA A N 1
ATOM 1437 C CA . ALA A 1 184 ? 6.592 4.181 -20.758 1.00 97.25 184 ALA A CA 1
ATOM 1438 C C . ALA A 1 184 ? 5.428 4.881 -21.490 1.00 97.25 184 ALA A C 1
ATOM 1440 O O . ALA A 1 184 ? 4.668 4.218 -22.194 1.00 97.25 184 ALA A O 1
ATOM 1441 N N . GLY A 1 185 ? 5.278 6.202 -21.345 1.00 96.19 185 GLY A N 1
ATOM 1442 C CA . GLY A 1 185 ? 4.227 6.996 -21.990 1.00 96.19 185 GLY A CA 1
ATOM 1443 C C . GLY A 1 185 ? 2.951 7.177 -21.162 1.00 96.19 185 GLY A C 1
ATOM 1444 O O . GLY A 1 185 ? 1.968 7.719 -21.671 1.00 96.19 185 GLY A O 1
ATOM 1445 N N . ALA A 1 186 ? 2.936 6.757 -19.894 1.00 96.81 186 ALA A N 1
ATOM 1446 C CA . ALA A 1 186 ? 1.809 7.012 -19.003 1.00 96.81 186 ALA A CA 1
ATOM 1447 C C . ALA A 1 186 ? 1.791 8.469 -18.510 1.00 96.81 186 ALA A C 1
ATOM 1449 O O . ALA A 1 186 ? 2.800 9.176 -18.503 1.00 96.81 186 ALA A O 1
ATOM 1450 N N . ARG A 1 187 ? 0.621 8.913 -18.044 1.00 96.75 187 ARG A N 1
ATOM 1451 C CA . ARG A 1 187 ? 0.457 10.196 -17.353 1.00 96.75 187 ARG A CA 1
ATOM 1452 C C . ARG A 1 187 ? 0.333 9.951 -15.860 1.00 96.75 187 ARG A C 1
ATOM 1454 O O . ARG A 1 187 ? -0.383 9.044 -15.443 1.00 96.75 187 ARG A O 1
ATOM 1461 N N . LEU A 1 188 ? 0.990 10.795 -15.077 1.00 96.75 188 LEU A N 1
ATOM 1462 C CA . LEU A 1 188 ? 0.789 10.848 -13.636 1.00 96.75 188 LEU A CA 1
ATOM 1463 C C . LEU A 1 188 ? -0.400 11.755 -13.333 1.00 96.75 188 LEU A C 1
ATOM 1465 O O . LEU A 1 188 ? -0.655 12.719 -14.056 1.00 96.75 188 LEU A O 1
ATOM 1469 N N . ARG A 1 189 ? -1.123 11.433 -12.267 1.00 95.25 189 ARG A N 1
ATOM 1470 C CA . ARG A 1 189 ? -2.255 12.210 -11.777 1.00 95.25 189 ARG A CA 1
ATOM 1471 C C . ARG A 1 189 ? -2.006 12.572 -10.316 1.00 95.25 189 ARG A C 1
ATOM 1473 O O . ARG A 1 189 ? -1.539 11.721 -9.564 1.00 95.25 189 ARG A O 1
ATOM 1480 N N . ASP A 1 190 ? -2.325 13.816 -9.965 1.00 95.50 190 ASP A N 1
ATOM 1481 C CA . ASP A 1 190 ? -2.359 14.345 -8.599 1.00 95.50 190 ASP A CA 1
ATOM 1482 C C . ASP A 1 190 ? -1.035 14.160 -7.818 1.00 95.50 190 ASP A C 1
ATOM 1484 O O . ASP A 1 190 ? -1.030 13.948 -6.607 1.00 95.50 190 ASP A O 1
ATOM 1488 N N . ALA A 1 191 ? 0.114 14.226 -8.507 1.00 94.94 191 ALA A N 1
ATOM 1489 C CA . ALA A 1 191 ? 1.440 14.044 -7.899 1.00 94.94 191 ALA A CA 1
ATOM 1490 C C . ALA A 1 191 ? 1.805 15.160 -6.898 1.00 94.94 191 ALA A C 1
ATOM 1492 O O . ALA A 1 191 ? 2.710 15.000 -6.083 1.00 94.94 191 ALA A O 1
ATOM 1493 N N . GLU A 1 192 ? 1.099 16.286 -6.954 1.00 94.44 192 GLU A N 1
ATOM 1494 C CA . GLU A 1 192 ? 1.172 17.397 -6.013 1.00 94.44 192 GLU A CA 1
ATOM 1495 C C . GLU A 1 192 ? 0.457 17.126 -4.678 1.00 94.44 192 GLU A C 1
ATOM 1497 O O . GLU A 1 192 ? 0.723 17.821 -3.694 1.00 94.44 192 GLU A O 1
ATOM 1502 N N . LEU A 1 193 ? -0.438 16.130 -4.616 1.00 95.50 193 LEU A N 1
ATOM 1503 C CA . LEU A 1 193 ? -1.198 15.801 -3.409 1.00 95.50 193 LEU A CA 1
ATOM 1504 C C . LEU A 1 193 ? -0.372 14.905 -2.480 1.00 95.50 193 LEU A C 1
ATOM 1506 O O . LEU A 1 193 ? -0.401 13.677 -2.553 1.00 95.50 193 LEU A O 1
ATOM 1510 N N . VAL A 1 194 ? 0.363 15.541 -1.570 1.00 95.25 194 VAL A N 1
ATOM 1511 C CA . VAL A 1 194 ? 1.285 14.872 -0.643 1.00 95.25 194 VAL A CA 1
ATOM 1512 C C . VAL A 1 194 ? 0.735 14.934 0.779 1.00 95.25 194 VAL A C 1
ATOM 1514 O O . VAL A 1 194 ? 0.475 16.013 1.311 1.00 95.25 194 VAL A O 1
ATOM 1517 N N . GLN A 1 195 ? 0.581 13.773 1.419 1.00 94.00 195 GLN A N 1
ATOM 1518 C CA . GLN A 1 195 ? 0.107 13.689 2.800 1.00 94.00 195 GLN A CA 1
ATOM 1519 C C . GLN A 1 195 ? 1.258 13.879 3.796 1.00 94.00 195 GLN A C 1
ATOM 1521 O O . GLN A 1 195 ? 2.269 13.180 3.742 1.00 94.00 195 GLN A O 1
ATOM 1526 N N . PHE A 1 196 ? 1.063 14.780 4.759 1.00 91.75 196 PHE A N 1
ATOM 1527 C CA . PHE A 1 196 ? 1.952 14.951 5.905 1.00 91.75 196 PHE A CA 1
ATOM 1528 C C . PHE A 1 196 ? 1.294 14.364 7.147 1.00 91.75 196 PHE A C 1
ATOM 1530 O O . PHE A 1 196 ? 0.233 14.819 7.573 1.00 91.75 196 PHE A O 1
ATOM 1537 N N . HIS A 1 197 ? 1.930 13.355 7.738 1.00 90.50 197 HIS A N 1
ATOM 1538 C CA . HIS A 1 197 ? 1.445 12.796 8.992 1.00 90.50 197 HIS A CA 1
ATOM 1539 C C . HIS A 1 197 ? 1.759 13.752 10.160 1.00 90.50 197 HIS A C 1
ATOM 1541 O O . HIS A 1 197 ? 2.902 14.203 10.273 1.00 90.50 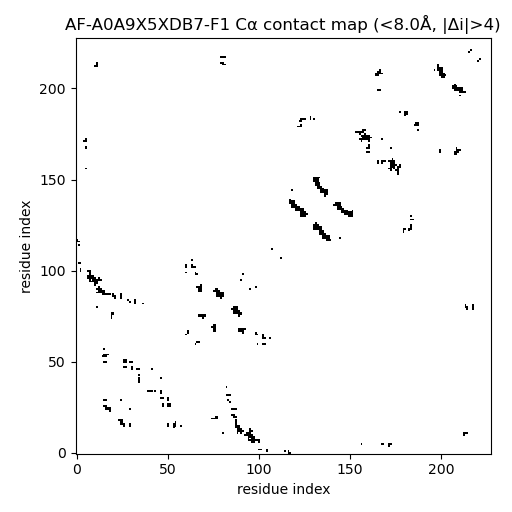197 HIS A O 1
ATOM 1547 N N . PRO A 1 198 ? 0.798 14.049 11.057 1.00 87.19 198 PRO A N 1
ATOM 1548 C CA . PRO A 1 198 ? 0.956 15.102 12.066 1.00 87.19 198 PRO A CA 1
ATOM 1549 C C . PRO A 1 198 ? 1.986 14.783 13.160 1.00 87.19 198 PRO A C 1
ATOM 1551 O O . PRO A 1 198 ? 2.550 15.696 13.754 1.00 87.19 198 PRO A O 1
ATOM 1554 N N . SER A 1 199 ? 2.231 13.501 13.446 1.00 86.81 199 SER A N 1
ATOM 1555 C CA . SER A 1 199 ? 3.062 13.043 14.572 1.00 86.81 199 SER A CA 1
ATOM 1556 C C . SER A 1 199 ? 4.295 12.245 14.130 1.00 86.81 199 SER A C 1
ATOM 1558 O O . SER A 1 199 ? 4.498 11.106 14.546 1.00 86.81 199 SER A O 1
ATOM 1560 N N . GLY A 1 200 ? 5.113 12.824 13.250 1.00 87.12 200 GLY A N 1
ATOM 1561 C CA . GLY A 1 200 ? 6.455 12.305 12.961 1.00 87.12 200 GLY A CA 1
ATOM 1562 C C . GLY A 1 200 ? 7.466 12.761 14.017 1.00 87.12 200 GLY A C 1
ATOM 1563 O O . GLY A 1 200 ? 7.475 13.933 14.393 1.00 87.12 200 GLY A O 1
ATOM 1564 N N . ILE A 1 201 ? 8.332 11.859 14.485 1.00 87.06 201 ILE A N 1
ATOM 1565 C CA . ILE A 1 201 ? 9.419 12.203 15.415 1.00 87.06 201 ILE A CA 1
ATOM 1566 C C . ILE A 1 201 ? 10.345 13.237 14.755 1.00 87.06 201 ILE A C 1
ATOM 1568 O O . ILE A 1 201 ? 10.682 13.124 13.576 1.00 87.06 201 ILE A O 1
ATOM 1572 N N . ILE A 1 202 ? 10.750 14.262 15.508 1.00 86.69 202 ILE A N 1
ATOM 1573 C CA . ILE A 1 202 ? 11.625 15.339 15.012 1.00 86.69 202 ILE A CA 1
ATOM 1574 C C . ILE A 1 202 ? 13.072 15.117 15.458 1.00 86.69 202 ILE A C 1
ATOM 1576 O O . ILE A 1 202 ? 13.987 15.371 14.672 1.00 86.69 202 ILE A O 1
ATOM 1580 N N . GLU A 1 203 ? 13.265 14.618 16.680 1.00 85.06 203 GLU A N 1
ATOM 1581 C CA . GLU A 1 203 ? 14.564 14.381 17.308 1.00 85.06 203 GLU A CA 1
ATOM 1582 C C . GLU A 1 203 ? 14.553 13.078 18.127 1.00 85.06 203 GLU A C 1
ATOM 1584 O O . GLU A 1 203 ? 13.497 12.702 18.644 1.00 85.06 203 GLU A O 1
ATOM 1589 N N . PRO A 1 204 ? 15.710 12.407 18.298 1.00 86.88 204 PRO A N 1
ATOM 1590 C CA . PRO A 1 204 ? 17.008 12.704 17.671 1.00 86.88 204 PRO A CA 1
ATOM 1591 C C . PRO A 1 204 ? 17.004 12.463 16.147 1.00 86.88 204 PRO A C 1
ATOM 1593 O O . PRO A 1 204 ? 16.127 11.779 15.628 1.00 86.88 204 PRO A O 1
ATOM 1596 N N . GLU A 1 205 ? 17.965 13.036 15.410 1.00 82.44 205 GLU A N 1
ATOM 1597 C CA . GLU A 1 205 ? 17.983 13.014 13.928 1.00 82.44 205 GLU A CA 1
ATOM 1598 C C . GLU A 1 205 ? 17.949 11.588 13.343 1.00 82.44 205 GLU A C 1
ATOM 1600 O O . GLU A 1 205 ? 17.352 11.353 12.298 1.00 82.44 205 GLU A O 1
ATOM 1605 N N . ASN A 1 206 ? 18.524 10.605 14.039 1.00 80.56 206 ASN A N 1
ATOM 1606 C CA . ASN A 1 206 ? 18.473 9.193 13.643 1.00 80.56 206 ASN A CA 1
ATOM 1607 C C . ASN A 1 206 ? 17.078 8.553 13.781 1.00 80.56 206 ASN A C 1
ATOM 1609 O O . ASN A 1 206 ? 16.851 7.496 13.199 1.00 80.56 206 ASN A O 1
ATOM 1613 N N . ALA A 1 207 ? 16.163 9.172 14.528 1.00 80.31 207 ALA A N 1
ATOM 1614 C CA . ALA A 1 207 ? 14.759 8.782 14.640 1.00 80.31 207 ALA A CA 1
ATOM 1615 C C . ALA A 1 207 ? 13.821 9.727 13.865 1.00 80.31 207 ALA A C 1
ATOM 1617 O O . ALA A 1 207 ? 12.617 9.463 13.785 1.00 80.31 207 ALA A O 1
ATOM 1618 N N . ALA A 1 208 ? 14.344 10.815 13.288 1.00 81.31 208 ALA A N 1
ATOM 1619 C CA . ALA A 1 208 ? 13.546 11.820 12.604 1.00 81.31 208 ALA A CA 1
ATOM 1620 C C . ALA A 1 208 ? 12.742 11.214 11.442 1.00 81.31 208 ALA A C 1
ATOM 1622 O O . ALA A 1 208 ? 13.265 10.472 10.614 1.00 81.31 208 ALA A O 1
ATOM 1623 N N . GLY A 1 209 ? 11.455 11.553 11.378 1.00 78.88 209 GLY A N 1
ATOM 1624 C CA . GLY A 1 209 ? 10.505 11.016 10.405 1.00 78.88 209 GLY A CA 1
ATOM 1625 C C . GLY A 1 209 ? 9.799 9.735 10.853 1.00 78.88 209 GLY A C 1
ATOM 1626 O O . GLY A 1 209 ? 8.749 9.422 10.297 1.00 78.88 209 GLY A O 1
ATOM 1627 N N . THR A 1 210 ? 10.293 9.038 11.885 1.00 83.25 210 THR A N 1
ATOM 1628 C CA . THR A 1 210 ? 9.624 7.839 12.418 1.00 83.25 210 THR A CA 1
ATOM 1629 C C . THR A 1 210 ? 8.197 8.172 12.833 1.00 83.25 210 THR A C 1
ATOM 1631 O O . THR A 1 210 ? 7.940 9.172 13.510 1.00 83.25 210 THR A O 1
ATOM 1634 N N . LEU A 1 211 ? 7.264 7.332 12.400 1.00 85.06 211 LEU A N 1
ATOM 1635 C CA . LEU A 1 211 ? 5.843 7.527 12.617 1.00 85.06 211 LEU A CA 1
ATOM 1636 C C . LEU A 1 211 ? 5.463 7.189 14.062 1.00 85.06 211 LEU A C 1
ATOM 1638 O O . LEU A 1 211 ? 5.645 6.055 14.498 1.00 85.06 211 LEU A O 1
ATOM 1642 N N . VAL A 1 212 ? 4.844 8.131 14.774 1.00 84.62 212 VAL A N 1
ATOM 1643 C CA . VAL A 1 212 ? 4.000 7.794 15.928 1.00 84.62 212 VAL A CA 1
ATOM 1644 C C . VAL A 1 212 ? 2.594 7.540 15.400 1.00 84.62 212 VAL A C 1
ATOM 1646 O O . VAL A 1 212 ? 1.990 8.449 14.826 1.00 84.62 212 VAL A O 1
ATOM 1649 N N . SER A 1 213 ? 2.094 6.312 15.569 1.00 81.00 213 SER A N 1
ATOM 1650 C CA . SER A 1 213 ? 0.794 5.875 15.042 1.00 81.00 213 SER A CA 1
ATOM 1651 C C . SER A 1 213 ? -0.339 6.816 15.450 1.00 81.00 213 SER A C 1
ATOM 1653 O O . SER A 1 213 ? -0.437 7.224 16.607 1.00 81.00 213 SER A O 1
ATOM 1655 N N . GLU A 1 214 ? -1.248 7.103 14.517 1.00 81.12 214 GLU A N 1
ATOM 1656 C CA . GLU A 1 214 ? -2.484 7.842 14.791 1.00 81.12 214 GLU A CA 1
ATOM 1657 C C . GLU A 1 214 ? -3.356 7.166 15.860 1.00 81.12 214 GLU A C 1
ATOM 1659 O O . GLU A 1 214 ? -4.064 7.858 16.593 1.00 81.12 214 GLU A O 1
ATOM 1664 N N . ALA A 1 215 ? -3.217 5.849 16.044 1.00 72.94 215 ALA A N 1
ATOM 1665 C CA . ALA A 1 215 ? -3.861 5.132 17.140 1.00 72.94 215 ALA A CA 1
ATOM 1666 C C . ALA A 1 215 ? -3.522 5.748 18.509 1.00 72.94 215 ALA A C 1
ATOM 1668 O O . ALA A 1 215 ? -4.391 5.815 19.363 1.00 72.94 215 ALA A O 1
ATOM 1669 N N . ALA A 1 216 ? -2.321 6.310 18.707 1.00 80.56 216 ALA A N 1
ATOM 1670 C CA . ALA A 1 216 ? -1.979 6.982 19.962 1.00 80.56 216 ALA A CA 1
ATOM 1671 C C . ALA A 1 216 ? -2.930 8.150 20.283 1.00 80.56 216 ALA A C 1
ATOM 1673 O O . ALA A 1 216 ? -3.260 8.363 21.443 1.00 80.56 216 ALA A O 1
ATOM 1674 N N . ARG A 1 217 ? -3.401 8.888 19.266 1.00 83.44 217 ARG A N 1
ATOM 1675 C CA . ARG A 1 217 ? -4.417 9.943 19.433 1.00 83.44 217 ARG A CA 1
ATOM 1676 C C . ARG A 1 217 ? -5.817 9.352 19.599 1.00 83.44 217 ARG A C 1
ATOM 1678 O O . ARG A 1 217 ? -6.568 9.831 20.440 1.00 83.44 217 ARG A O 1
ATOM 1685 N N . GLY A 1 218 ? -6.146 8.313 18.828 1.00 73.12 218 GLY A N 1
ATOM 1686 C CA . GLY A 1 218 ? -7.427 7.602 18.934 1.00 73.12 218 GLY A CA 1
ATOM 1687 C C . GLY A 1 218 ? -7.673 6.997 20.321 1.00 73.12 218 GLY A C 1
ATOM 1688 O O . GLY A 1 218 ? -8.798 7.020 20.804 1.00 73.12 218 GLY A O 1
ATOM 1689 N N . GLU A 1 219 ? -6.611 6.550 20.992 1.00 79.31 219 GLU A N 1
ATOM 1690 C CA . GLU A 1 219 ? -6.633 5.961 22.340 1.00 79.31 219 GLU A CA 1
ATOM 1691 C C . GLU A 1 219 ? -6.462 7.008 23.469 1.00 79.31 219 GLU A C 1
ATOM 1693 O O . GLU A 1 219 ? -6.196 6.661 24.618 1.00 79.31 219 GLU A O 1
ATOM 1698 N N . GLY A 1 220 ? -6.595 8.308 23.164 1.00 82.69 220 GLY A N 1
ATOM 1699 C CA . GLY A 1 220 ? -6.624 9.388 24.164 1.00 82.69 220 GLY A CA 1
ATOM 1700 C C . GLY A 1 220 ? -5.351 10.231 24.294 1.00 82.69 220 GLY A C 1
ATOM 1701 O O . GLY A 1 220 ? -5.258 11.068 25.193 1.00 82.69 220 GLY A O 1
ATOM 1702 N N . GLY A 1 221 ? -4.366 10.057 23.413 1.00 86.44 221 GLY A N 1
ATOM 1703 C CA . GLY A 1 221 ? -3.181 10.914 23.355 1.00 86.44 221 GLY A CA 1
ATOM 1704 C C . GLY A 1 221 ? -3.527 12.373 23.037 1.00 86.44 221 GLY A C 1
ATOM 1705 O O . GLY A 1 221 ? -4.323 12.662 22.144 1.00 86.44 221 GLY A O 1
ATOM 1706 N N . ILE A 1 222 ? -2.888 13.308 23.747 1.00 89.25 222 ILE A N 1
ATOM 1707 C CA . ILE A 1 222 ? -3.154 14.751 23.652 1.00 89.25 222 ILE A CA 1
ATOM 1708 C C . ILE A 1 222 ? -1.928 15.466 23.080 1.00 89.25 222 ILE A C 1
ATOM 1710 O O . ILE A 1 222 ? -0.815 15.296 23.578 1.00 89.25 222 ILE A O 1
ATOM 1714 N N . LEU A 1 223 ? -2.140 16.307 22.066 1.00 90.94 223 LEU A N 1
ATOM 1715 C CA . LEU A 1 223 ? -1.122 17.236 21.575 1.00 90.94 223 LEU A CA 1
ATOM 1716 C C . LEU A 1 223 ? -1.121 18.498 22.444 1.00 90.94 223 LEU A C 1
ATOM 1718 O O . LEU A 1 223 ? -2.164 19.122 22.628 1.00 90.94 223 LEU A O 1
ATOM 1722 N N . ARG A 1 224 ? 0.051 18.872 22.959 1.00 93.25 224 ARG A N 1
ATOM 1723 C CA . ARG A 1 224 ? 0.264 20.088 23.757 1.00 93.25 224 ARG A CA 1
ATOM 1724 C C . ARG A 1 224 ? 1.209 21.029 23.033 1.00 93.25 224 ARG A C 1
ATOM 1726 O O . ARG A 1 224 ? 2.092 20.578 22.302 1.00 93.25 224 ARG A O 1
ATOM 1733 N N . ASN A 1 225 ? 1.019 22.327 23.230 1.00 95.00 225 ASN A N 1
ATOM 1734 C CA . ASN A 1 225 ? 1.960 23.326 22.731 1.00 95.00 225 ASN A CA 1
ATOM 1735 C C . ASN A 1 225 ? 2.959 23.699 23.844 1.00 95.00 225 ASN A C 1
ATOM 1737 O O . ASN A 1 225 ? 2.995 23.071 24.901 1.00 95.00 225 ASN A O 1
ATOM 1741 N N . ALA A 1 226 ? 3.797 24.714 23.616 1.00 94.31 226 ALA A N 1
ATOM 1742 C CA . ALA A 1 226 ? 4.799 25.142 24.597 1.00 94.31 226 ALA A CA 1
ATOM 1743 C C . ALA A 1 226 ? 4.208 25.676 25.923 1.00 94.31 226 ALA A C 1
ATOM 1745 O O . ALA A 1 226 ? 4.936 25.804 26.903 1.00 94.31 226 ALA A O 1
ATOM 1746 N N . LEU A 1 227 ? 2.911 25.993 25.962 1.00 95.75 227 LEU A N 1
ATOM 1747 C CA . LEU A 1 227 ? 2.179 26.462 27.144 1.00 95.75 227 LEU A CA 1
ATOM 1748 C C . LEU A 1 227 ? 1.486 25.325 27.913 1.00 95.75 227 LEU A C 1
ATOM 1750 O O . LEU A 1 227 ? 0.909 25.581 28.970 1.00 95.75 227 LEU A O 1
ATOM 1754 N N . GLY A 1 228 ? 1.542 24.093 27.400 1.00 85.88 228 GLY A N 1
ATOM 1755 C CA . GLY A 1 228 ? 0.810 22.934 27.915 1.00 85.88 228 GLY A CA 1
ATOM 1756 C C . GLY A 1 228 ? -0.437 22.614 27.110 1.00 85.88 228 GLY A C 1
ATOM 1757 O O . GLY A 1 228 ? -1.258 21.858 27.675 1.00 85.88 228 GLY A O 1
#

Foldseek 3Di:
DLLDAPLQQQFFAAFAQPCPFPVPGDLVLQLVQVCVVVVNPDDSVVSSCCSVCRVVVVVVLVVLPQDWDADPVRDFDFADDPPGPDGGGIADHRRRSSSSSVSVVVVCVVVVPDDPPQWDWQEFDDDPLATFFTWTARNPPRHIDTGGDNDDDDPQAACQCVDPFALDDNPGRNCSSVVRQVRSVHDDPPSVDDDDDPDADCDDPVRGRHDDGSVCVRVPDDDDDPVD

pLDDT: mean 93.83, std 5.5, range [72.94, 98.5]